Protein AF-A0A3Q1C3K4-F1 (afdb_monomer)

Secondary structure (DSSP, 8-state):
------HHHHHHHHHHHHHHHHHHHHHHHHH-HHHHHH---HHHHHHHHHHHHHHHHHHHHHHHHHHHHHHHHHHHHHHHHHHHHHHHHHHHHHHHHHHHHH--GGGSTTTTTT-TTHHHHS-HHHH----S--TT--TTHHHHHHHHHHHHHHHHHHHHHHHHHHHHHHHHHHHHHHHHTT----------------

Organism: Amphiprion ocellaris (NCBI:txid80972)

InterPro domains:
  IPR008805 RIB43A [PF05914] (9-175)
  IPR008805 RIB43A [PTHR14517] (1-173)

Radius of gyration: 80.73 Å; Cα contacts (8 Å, |Δi|>4): 17; chains: 1; bounding box: 144×32×245 Å

Sequence (198 aa):
MLNVELNSERLQRATLEKRRNNETERRERIFNDKLRTIGVDKEALDLQVTEKKKQEEAARREQNAYDAELLRNGKAANIRYKNQVKEKRALEKATVDFRLHNQQPWRQQEFDLNDPDLCRKTDPGDAQMILPGLVGEDLESQSRLQRQQEQLREWLIQQQAEQAARRREEKLEGKFCRLQYRTPSAQMNLTLSSPAGV

Solvent-accessible surface area (backbone atoms only — not comparable to full-atom values): 11898 Å² total; per-residue (Å²): 132,84,86,79,77,53,71,68,58,53,52,52,49,53,54,52,50,52,52,51,51,52,49,50,59,48,45,56,43,67,74,34,64,63,49,61,75,69,59,70,67,61,68,64,49,52,50,52,52,53,51,52,50,50,52,52,52,50,54,52,51,51,51,53,50,52,54,51,49,50,54,51,50,51,52,52,52,51,53,53,52,53,48,53,54,50,51,52,52,50,52,52,48,52,52,51,51,47,38,69,68,70,65,40,69,87,73,42,92,62,28,79,81,67,39,91,57,41,82,77,70,55,52,76,70,74,74,46,80,69,67,77,73,62,91,83,69,62,91,54,51,65,63,51,49,50,54,51,51,52,51,52,52,53,51,53,52,52,53,51,51,52,53,51,48,51,54,47,50,54,51,49,52,56,47,50,53,56,58,65,76,67,67,82,90,80,88,83,87,88,82,91,82,84,82,89,82,136

pLDDT: mean 84.15, std 17.28, range [37.75, 98.62]

Structure (mmCIF, N/CA/C/O backbone):
data_AF-A0A3Q1C3K4-F1
#
_entry.id   AF-A0A3Q1C3K4-F1
#
loop_
_atom_site.group_PDB
_atom_site.id
_atom_site.type_symbol
_atom_site.label_atom_id
_atom_site.label_alt_id
_atom_site.label_comp_id
_atom_site.label_asym_id
_atom_site.label_entity_id
_atom_site.label_seq_id
_atom_site.pdbx_PDB_ins_code
_atom_site.Cartn_x
_atom_site.Cartn_y
_atom_site.Cartn_z
_atom_site.occupancy
_atom_site.B_iso_or_equiv
_atom_site.auth_seq_id
_atom_site.auth_comp_id
_atom_site.auth_asym_id
_atom_site.auth_atom_id
_atom_site.pdbx_PDB_model_num
ATOM 1 N N . MET A 1 1 ? -24.827 -7.752 98.265 1.00 41.62 1 MET A N 1
ATOM 2 C CA . MET A 1 1 ? -24.076 -8.782 97.519 1.00 41.62 1 MET A CA 1
ATOM 3 C C . MET A 1 1 ? -24.047 -8.348 96.063 1.00 41.62 1 MET A C 1
ATOM 5 O O . MET A 1 1 ? -25.110 -8.076 95.523 1.00 41.62 1 MET A O 1
ATOM 9 N N . LEU A 1 2 ? -22.864 -8.154 95.474 1.00 49.84 2 LEU A N 1
ATOM 10 C CA . LEU A 1 2 ? -22.729 -7.791 94.059 1.00 49.84 2 LEU A CA 1
ATOM 11 C C . LEU A 1 2 ? -23.005 -9.039 93.212 1.00 49.84 2 LEU A C 1
ATOM 13 O O . LEU A 1 2 ? -22.254 -10.007 93.305 1.00 49.84 2 LEU A O 1
ATOM 17 N N . ASN A 1 3 ? -24.074 -9.022 92.413 1.00 59.25 3 ASN A N 1
ATOM 18 C CA . ASN A 1 3 ? -24.338 -10.058 91.414 1.00 59.25 3 ASN A CA 1
ATOM 19 C C . ASN A 1 3 ? -23.259 -9.975 90.323 1.00 59.25 3 ASN A C 1
ATOM 21 O O . ASN A 1 3 ? -23.368 -9.187 89.385 1.00 59.25 3 ASN A O 1
ATOM 25 N N . VAL A 1 4 ? -22.192 -10.760 90.474 1.00 64.75 4 VAL A N 1
ATOM 26 C CA . VAL A 1 4 ? -21.162 -10.935 89.448 1.00 64.75 4 VAL A CA 1
ATOM 27 C C . VAL A 1 4 ? -21.702 -11.930 88.431 1.00 64.75 4 VAL A C 1
ATOM 29 O O . VAL A 1 4 ? -21.706 -13.134 88.662 1.00 64.75 4 VAL A O 1
ATOM 32 N N . GLU A 1 5 ? -22.207 -11.416 87.318 1.00 64.06 5 GLU A N 1
ATOM 33 C CA . GLU A 1 5 ? -22.661 -12.249 86.207 1.00 64.06 5 GLU A CA 1
ATOM 34 C C . GLU A 1 5 ? -21.468 -12.928 85.532 1.00 64.06 5 GLU A C 1
ATOM 36 O O . GLU A 1 5 ? -20.511 -12.264 85.122 1.00 64.06 5 GLU A O 1
ATOM 41 N N . LEU A 1 6 ? -21.538 -14.248 85.371 1.00 76.12 6 LEU A N 1
ATOM 42 C CA . LEU A 1 6 ? -20.533 -15.009 84.635 1.00 76.12 6 LEU A CA 1
ATOM 43 C C . LEU A 1 6 ? -20.611 -14.668 83.135 1.00 76.12 6 LEU A C 1
ATOM 45 O O . LEU A 1 6 ? -21.692 -14.546 82.557 1.00 76.12 6 LEU A O 1
ATOM 49 N N . ASN A 1 7 ? -19.463 -14.556 82.458 1.00 77.12 7 ASN A N 1
ATOM 50 C CA . ASN A 1 7 ? -19.407 -14.264 81.014 1.00 77.12 7 ASN A CA 1
ATOM 51 C C . ASN A 1 7 ? -20.201 -15.277 80.163 1.00 77.12 7 ASN A C 1
ATOM 53 O O . ASN A 1 7 ? -20.762 -14.911 79.130 1.00 77.12 7 ASN A O 1
ATOM 57 N N . SER A 1 8 ? -20.290 -16.531 80.614 1.00 77.50 8 SER A N 1
ATOM 58 C CA . SER A 1 8 ? -21.122 -17.575 80.008 1.00 77.50 8 SER A CA 1
ATOM 59 C C . SER A 1 8 ? -22.616 -17.241 80.061 1.00 77.50 8 SER A C 1
ATOM 61 O O . SER A 1 8 ? -23.316 -17.426 79.069 1.00 77.50 8 SER A O 1
ATOM 63 N N . GLU A 1 9 ? -23.103 -16.686 81.170 1.00 81.12 9 GLU A N 1
ATOM 64 C CA . GLU A 1 9 ? -24.504 -16.284 81.344 1.00 81.12 9 GLU A CA 1
ATOM 65 C C . GLU A 1 9 ? -24.859 -15.069 80.484 1.00 81.12 9 GLU A C 1
ATOM 67 O O . GLU A 1 9 ? -25.965 -14.989 79.950 1.00 81.12 9 GLU A O 1
ATOM 72 N N . ARG A 1 10 ? -23.913 -14.139 80.296 1.00 82.69 10 ARG A N 1
ATOM 73 C CA . ARG A 1 10 ? -24.077 -12.993 79.386 1.00 82.69 10 ARG A CA 1
ATOM 74 C C . ARG A 1 10 ? -24.179 -13.431 77.929 1.00 82.69 10 ARG A C 1
ATOM 76 O O . ARG A 1 10 ? -25.063 -12.968 77.213 1.00 82.69 10 ARG A O 1
ATOM 83 N N . LEU A 1 11 ? -23.317 -14.354 77.501 1.00 86.06 11 LEU A N 1
ATOM 84 C CA . LEU A 1 11 ? -23.376 -14.951 76.163 1.00 86.06 11 LEU A CA 1
ATOM 85 C C . LEU A 1 11 ? -24.698 -15.690 75.935 1.00 86.06 11 LEU A C 1
ATOM 87 O O . LEU A 1 11 ? -25.345 -15.474 74.912 1.00 86.06 11 LEU A O 1
ATOM 91 N N . GLN A 1 12 ? -25.127 -16.501 76.907 1.00 85.56 12 GLN A N 1
ATOM 92 C CA . GLN A 1 12 ? -26.398 -17.226 76.852 1.00 85.56 12 GLN A CA 1
ATOM 93 C C . GLN A 1 12 ? -27.595 -16.276 76.747 1.00 85.56 12 GLN A C 1
ATOM 95 O O . GLN A 1 12 ? -28.477 -16.482 75.906 1.00 85.56 12 GLN A O 1
ATOM 100 N N . ARG A 1 13 ? -27.604 -15.195 77.535 1.00 86.62 13 ARG A N 1
ATOM 101 C CA . ARG A 1 13 ? -28.629 -14.148 77.450 1.00 86.62 13 ARG A CA 1
ATOM 102 C C . ARG A 1 13 ? -28.635 -13.451 76.093 1.00 86.62 13 ARG A C 1
ATOM 104 O O . ARG A 1 13 ? -29.693 -13.387 75.477 1.00 86.62 13 ARG A O 1
ATOM 111 N N . ALA A 1 14 ? -27.477 -13.060 75.564 1.00 89.38 14 ALA A N 1
ATOM 112 C CA . ALA A 1 14 ? -27.379 -12.441 74.241 1.00 89.38 14 ALA A CA 1
ATOM 113 C C . ALA A 1 14 ? -27.860 -13.37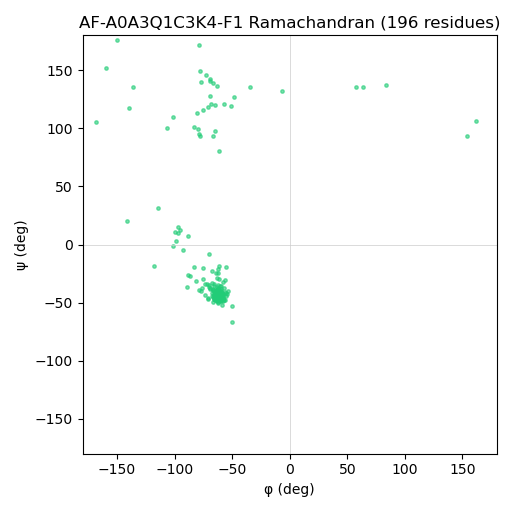3 73.111 1.00 89.38 14 ALA A C 1
ATOM 115 O O . ALA A 1 14 ? -28.532 -12.934 72.177 1.00 89.38 14 ALA A O 1
ATOM 116 N N . THR A 1 15 ? -27.560 -14.675 73.179 1.00 92.62 15 THR A N 1
ATOM 117 C CA . THR A 1 15 ? -28.091 -15.652 72.211 1.00 92.62 15 THR A CA 1
ATOM 118 C C . THR A 1 15 ? -29.603 -15.835 72.322 1.00 92.62 15 THR A C 1
ATOM 120 O O . THR A 1 15 ? -30.282 -15.940 71.298 1.00 92.62 15 THR A O 1
ATOM 123 N N . LEU A 1 16 ? -30.148 -15.839 73.543 1.00 91.44 16 LEU A N 1
ATOM 124 C CA . LEU A 1 16 ? -31.592 -15.896 73.780 1.00 91.44 16 LEU A CA 1
ATOM 125 C C . LEU A 1 16 ? -32.299 -14.640 73.262 1.00 91.44 16 LEU A C 1
ATOM 127 O O . LEU A 1 16 ? -33.344 -14.758 72.627 1.00 91.44 16 LEU A O 1
ATOM 131 N N . GLU A 1 17 ? -31.723 -13.460 73.483 1.00 92.31 17 GLU A N 1
ATOM 132 C CA . GLU A 1 17 ? -32.239 -12.184 72.979 1.00 92.31 17 GLU A CA 1
ATOM 133 C C . GLU A 1 17 ? -32.228 -12.131 71.451 1.00 92.31 17 GLU A C 1
ATOM 135 O O . GLU A 1 17 ? -33.261 -11.845 70.855 1.00 92.31 17 GLU A O 1
ATOM 140 N N . LYS A 1 18 ? -31.128 -12.526 70.796 1.00 94.25 18 LYS A N 1
ATOM 141 C CA . LYS A 1 18 ? -31.082 -12.649 69.327 1.00 94.25 18 LYS A CA 1
ATOM 142 C C . LYS A 1 18 ? -32.176 -13.569 68.794 1.00 94.25 18 LYS A C 1
ATOM 144 O O . LYS A 1 18 ? -32.845 -13.242 67.821 1.00 94.25 18 LYS A O 1
ATOM 149 N N . ARG A 1 19 ? -32.389 -14.719 69.441 1.00 94.00 19 ARG A N 1
ATOM 150 C CA . ARG A 1 19 ? -33.437 -15.663 69.036 1.00 94.00 19 ARG A CA 1
ATOM 151 C C . ARG A 1 19 ? -34.835 -15.066 69.203 1.00 94.00 19 ARG A C 1
ATOM 153 O O . ARG A 1 19 ? -35.671 -15.259 68.326 1.00 94.00 19 ARG A O 1
ATOM 160 N N . ARG A 1 20 ? -35.082 -14.347 70.304 1.00 94.00 20 ARG A N 1
ATOM 161 C CA . ARG A 1 20 ? -36.349 -13.639 70.537 1.00 94.00 20 ARG A CA 1
ATOM 162 C C . ARG A 1 20 ? -36.584 -12.566 69.474 1.00 94.00 20 ARG A C 1
ATOM 164 O O . ARG A 1 20 ? -37.657 -12.571 68.885 1.00 94.00 20 ARG A O 1
ATOM 171 N N . ASN A 1 21 ? -35.578 -11.747 69.175 1.00 94.19 21 ASN A N 1
ATOM 172 C CA . ASN A 1 21 ? -35.666 -10.676 68.178 1.00 94.19 21 ASN A CA 1
ATOM 173 C C . ASN A 1 21 ? -35.899 -11.226 66.759 1.00 94.19 21 ASN A C 1
ATOM 175 O O . ASN A 1 21 ? -36.774 -10.759 66.035 1.00 94.19 21 ASN A O 1
ATOM 179 N N . ASN A 1 22 ? -35.201 -12.299 66.381 1.00 94.62 22 ASN A N 1
ATOM 180 C CA . ASN A 1 22 ? -35.421 -12.952 65.090 1.00 94.62 22 ASN A CA 1
ATOM 181 C C . ASN A 1 22 ? -36.842 -13.533 64.975 1.00 94.62 22 ASN A C 1
ATOM 183 O O . ASN A 1 22 ? -37.447 -13.485 63.903 1.00 94.62 22 ASN A O 1
ATOM 187 N N . GLU A 1 23 ? -37.385 -14.095 66.063 1.00 94.44 23 GLU A N 1
ATOM 188 C CA . GLU A 1 23 ? -38.750 -14.631 66.077 1.00 94.44 23 GLU A CA 1
ATOM 189 C C . GLU A 1 23 ? -39.802 -13.514 66.039 1.00 94.44 23 GLU A C 1
ATOM 191 O O . GLU A 1 23 ? -40.837 -13.690 65.396 1.00 94.44 23 GLU A O 1
ATOM 196 N N . THR A 1 24 ? -39.550 -12.355 66.662 1.00 93.25 24 THR A N 1
ATOM 197 C CA . THR A 1 24 ? -40.441 -11.188 66.550 1.00 93.25 24 THR A CA 1
ATOM 198 C C . THR A 1 24 ? -40.453 -10.637 65.127 1.00 93.25 24 THR A C 1
ATOM 200 O O . THR A 1 24 ? -41.528 -10.544 64.540 1.00 93.25 24 THR A O 1
ATOM 203 N N . GLU A 1 25 ? -39.287 -10.413 64.514 1.00 91.38 25 GLU A N 1
ATOM 204 C CA . GLU A 1 25 ? -39.183 -9.963 63.115 1.00 91.38 25 GLU A CA 1
ATOM 205 C C . GLU A 1 25 ? -39.823 -10.963 62.137 1.00 91.38 25 GLU A C 1
ATOM 207 O O . GLU A 1 25 ? -40.474 -10.599 61.155 1.00 91.38 25 GLU A O 1
ATOM 212 N N . ARG A 1 26 ? -39.658 -12.267 62.395 1.00 91.69 26 ARG A N 1
ATOM 213 C CA . ARG A 1 26 ? -40.282 -13.321 61.590 1.00 91.69 26 ARG A CA 1
ATOM 214 C C . ARG A 1 26 ? -41.802 -13.311 61.732 1.00 91.69 26 ARG A C 1
ATOM 216 O O . ARG A 1 26 ? -42.497 -13.420 60.722 1.00 91.69 26 ARG A O 1
ATOM 223 N N . ARG A 1 27 ? -42.323 -13.197 62.957 1.00 93.00 27 ARG A N 1
ATOM 224 C CA . ARG A 1 27 ? -43.768 -13.106 63.213 1.00 93.00 27 ARG A CA 1
ATOM 225 C C . ARG A 1 27 ? -44.373 -11.895 62.512 1.00 93.00 27 ARG A C 1
ATOM 227 O O . ARG A 1 27 ? -45.386 -12.055 61.841 1.00 93.00 27 ARG A O 1
ATOM 234 N N . GLU A 1 28 ? -43.730 -10.735 62.581 1.00 90.81 28 GLU A N 1
ATOM 235 C CA . GLU A 1 28 ? -44.176 -9.523 61.880 1.00 90.81 28 GLU A 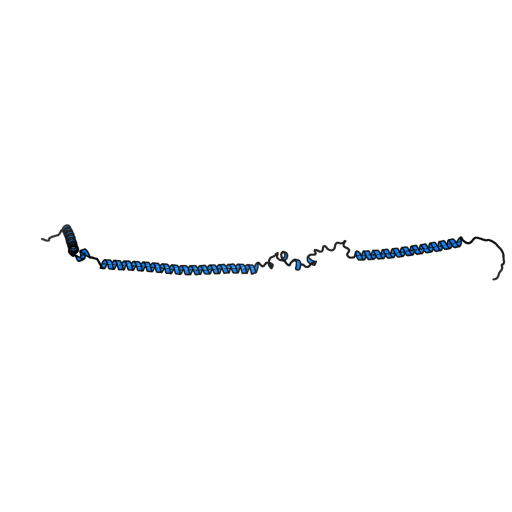CA 1
ATOM 236 C C . GLU A 1 28 ? -44.329 -9.745 60.368 1.00 90.81 28 GLU A C 1
ATOM 238 O O . GLU A 1 28 ? -45.338 -9.343 59.785 1.00 90.81 28 GLU A O 1
ATOM 243 N N . ARG A 1 29 ? -43.392 -10.467 59.737 1.00 89.75 29 ARG A N 1
ATOM 244 C CA . ARG A 1 29 ? -43.481 -10.821 58.308 1.00 89.75 29 ARG A CA 1
ATOM 245 C C . ARG A 1 29 ? -44.594 -11.826 57.994 1.00 89.75 29 ARG A C 1
ATOM 247 O O . ARG A 1 29 ? -45.223 -11.722 56.948 1.00 89.75 29 ARG A O 1
ATOM 254 N N . ILE A 1 30 ? -44.837 -12.804 58.869 1.00 90.81 30 ILE A N 1
ATOM 255 C CA . ILE A 1 30 ? -45.820 -13.880 58.638 1.00 90.81 30 ILE A CA 1
ATOM 256 C C . ILE A 1 30 ? -47.259 -13.405 58.863 1.00 90.81 30 ILE A C 1
ATOM 258 O O . ILE A 1 30 ? -48.158 -13.801 58.118 1.00 90.81 30 ILE A O 1
ATOM 262 N N . PHE A 1 31 ? -47.479 -12.585 59.894 1.00 92.88 31 PHE A N 1
ATOM 263 C CA . PHE A 1 31 ? -48.810 -12.107 60.271 1.00 92.88 31 PHE A CA 1
ATOM 264 C C . PHE A 1 31 ? -49.264 -10.887 59.457 1.00 92.88 31 PHE A C 1
ATOM 266 O O . PHE A 1 31 ? -50.464 -10.631 59.371 1.00 92.88 31 PHE A O 1
ATOM 273 N N . ASN A 1 32 ? -48.346 -10.159 58.813 1.00 91.75 32 ASN A N 1
ATOM 274 C CA . ASN A 1 32 ? -48.695 -9.091 57.881 1.00 91.75 32 ASN A CA 1
ATOM 275 C C . ASN A 1 32 ? -48.994 -9.657 56.479 1.00 91.75 32 ASN A C 1
ATOM 277 O O . ASN A 1 32 ? -48.084 -9.942 55.699 1.00 91.75 32 ASN A O 1
ATOM 281 N N . ASP A 1 33 ? -50.280 -9.782 56.141 1.00 92.69 33 ASP A N 1
ATOM 282 C CA . ASP A 1 33 ? -50.748 -10.385 54.882 1.00 92.69 33 ASP A CA 1
ATOM 283 C C . ASP A 1 33 ? -50.205 -9.685 53.618 1.00 92.69 33 ASP A C 1
ATOM 285 O O . ASP A 1 33 ? -49.906 -10.336 52.615 1.00 92.69 33 ASP A O 1
ATOM 289 N N . LYS A 1 34 ? -49.974 -8.363 53.674 1.00 90.69 34 LYS A N 1
ATOM 290 C CA . LYS A 1 34 ? -49.402 -7.599 52.550 1.00 90.69 34 LYS A CA 1
ATOM 291 C C . LYS A 1 34 ? -47.926 -7.920 52.327 1.00 90.69 34 LYS A C 1
ATOM 293 O O . LYS A 1 34 ? -47.527 -8.152 51.191 1.00 90.69 34 LYS A O 1
ATOM 298 N N . LEU A 1 35 ? -47.120 -7.966 53.391 1.00 90.00 35 LEU A N 1
ATOM 299 C CA . LEU A 1 35 ? -45.706 -8.347 53.280 1.00 90.00 35 LEU A CA 1
ATOM 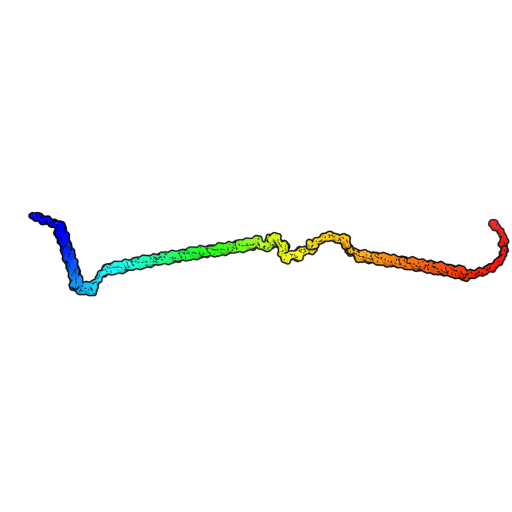300 C C . LEU A 1 35 ? -45.556 -9.809 52.847 1.00 90.00 35 LEU A C 1
ATOM 302 O O . LEU A 1 35 ? -44.671 -10.120 52.056 1.00 90.00 35 LEU A O 1
ATOM 306 N N . ARG A 1 36 ? -46.447 -10.695 53.308 1.00 87.56 36 ARG A N 1
ATOM 307 C CA . ARG A 1 36 ? -46.451 -12.109 52.914 1.00 87.56 36 ARG A CA 1
ATOM 308 C C . ARG A 1 36 ? -46.794 -12.315 51.438 1.00 87.56 36 ARG A C 1
ATOM 310 O O . ARG A 1 36 ? -46.227 -13.199 50.807 1.00 87.56 36 ARG A O 1
ATOM 317 N N . THR A 1 37 ? -47.726 -11.526 50.906 1.00 90.75 37 THR A N 1
ATOM 318 C CA . THR A 1 37 ? -48.245 -11.710 49.542 1.00 90.75 37 THR A CA 1
ATOM 319 C C . THR A 1 37 ? -47.436 -10.940 48.490 1.00 90.75 37 THR A C 1
ATOM 321 O O . THR A 1 37 ? -47.246 -11.447 47.390 1.00 90.75 37 THR A O 1
ATOM 324 N N . ILE A 1 38 ? -46.948 -9.732 48.806 1.00 90.38 38 ILE A N 1
ATOM 325 C CA . ILE A 1 38 ? -46.287 -8.814 47.850 1.00 90.38 38 ILE A CA 1
ATOM 326 C C . ILE A 1 38 ? -45.079 -8.063 48.444 1.00 90.38 38 ILE A C 1
ATOM 328 O O . ILE A 1 38 ? -44.699 -7.002 47.949 1.00 90.38 38 ILE A O 1
ATOM 332 N N . GLY A 1 39 ? -44.489 -8.554 49.535 1.00 88.44 39 GLY A N 1
ATOM 333 C CA . GLY A 1 39 ? -43.326 -7.918 50.155 1.00 88.44 39 GLY A CA 1
ATOM 334 C C . GLY A 1 39 ? -42.107 -7.939 49.233 1.00 88.44 39 GLY A C 1
ATOM 335 O O . GLY A 1 39 ? -41.635 -9.005 48.849 1.00 88.44 39 GLY A O 1
ATOM 336 N N . VAL A 1 40 ? -41.591 -6.756 48.897 1.00 92.12 40 VAL A N 1
ATOM 337 C CA . VAL A 1 40 ? -40.400 -6.575 48.060 1.00 92.12 40 VAL A CA 1
ATOM 338 C C . VAL A 1 40 ? -39.515 -5.502 48.680 1.00 92.12 40 VAL A C 1
ATOM 340 O O . VAL A 1 40 ? -40.006 -4.445 49.081 1.00 92.12 40 VAL A O 1
ATOM 343 N N . ASP A 1 41 ? -38.213 -5.766 48.726 1.00 93.44 41 ASP A N 1
ATOM 344 C CA . ASP A 1 41 ? -37.207 -4.786 49.123 1.00 93.44 41 ASP A CA 1
ATOM 345 C C . ASP A 1 41 ? -36.911 -3.840 47.951 1.00 93.44 41 ASP A C 1
ATOM 347 O O . ASP A 1 41 ? -36.151 -4.157 47.033 1.00 93.44 41 ASP A O 1
ATOM 351 N N . LYS A 1 42 ? -37.587 -2.689 47.946 1.00 93.62 42 LYS A N 1
ATOM 352 C CA . LYS A 1 42 ? -37.474 -1.704 46.864 1.00 93.62 42 LYS A CA 1
ATOM 353 C C . LYS A 1 42 ? -36.088 -1.076 46.811 1.00 93.62 42 LYS A C 1
ATOM 355 O O . LYS A 1 42 ? -35.559 -0.900 45.722 1.00 93.62 42 LYS A O 1
ATOM 360 N N . GLU A 1 43 ? -35.497 -0.792 47.967 1.00 95.06 43 GLU A N 1
ATOM 361 C CA . GLU A 1 43 ? -34.188 -0.146 48.048 1.00 95.06 43 GLU A CA 1
ATOM 362 C C . GLU A 1 43 ? -33.102 -1.066 47.482 1.00 95.06 43 GLU A C 1
ATOM 364 O O . GLU A 1 43 ? -32.286 -0.634 46.667 1.00 95.06 43 GLU A O 1
ATOM 369 N N . ALA A 1 44 ? -33.142 -2.360 47.822 1.00 96.31 44 ALA A N 1
ATOM 370 C CA . ALA A 1 44 ? -32.223 -3.341 47.251 1.00 96.31 44 ALA A CA 1
ATOM 371 C C . ALA A 1 44 ? -32.390 -3.491 45.729 1.00 96.31 44 ALA A C 1
ATOM 373 O O . ALA A 1 44 ? -31.393 -3.583 45.007 1.00 96.31 44 ALA A O 1
ATOM 374 N N . LEU A 1 45 ? -33.627 -3.492 45.220 1.00 96.69 45 LEU A N 1
ATOM 375 C CA . LEU A 1 45 ? -33.879 -3.557 43.776 1.00 96.69 45 LEU A CA 1
ATOM 376 C C . LEU A 1 45 ? -33.416 -2.295 43.046 1.00 96.69 45 LEU A C 1
ATOM 378 O O . LEU A 1 45 ? -32.804 -2.399 41.982 1.00 96.69 45 LEU A O 1
ATOM 382 N N . ASP A 1 46 ? -33.658 -1.116 43.612 1.00 97.50 46 ASP A N 1
ATOM 383 C CA . ASP A 1 46 ? -33.198 0.145 43.037 1.00 97.50 46 ASP A CA 1
ATOM 384 C C . ASP A 1 46 ? -31.665 0.166 42.956 1.00 97.50 46 ASP A C 1
ATOM 386 O O . ASP A 1 46 ? -31.108 0.494 41.904 1.00 97.50 46 ASP A O 1
ATOM 390 N N . LEU A 1 47 ? -30.971 -0.291 44.008 1.00 97.12 47 LEU A N 1
ATOM 391 C CA . LEU A 1 47 ? -29.515 -0.453 44.000 1.00 97.12 47 LEU A CA 1
ATOM 392 C C . LEU A 1 47 ? -29.050 -1.393 42.878 1.00 97.12 47 LEU A C 1
ATOM 394 O O . LEU A 1 47 ? -28.186 -0.994 42.093 1.00 97.12 47 LEU A O 1
ATOM 398 N N . GLN A 1 48 ? -29.660 -2.574 42.731 1.00 97.56 48 GLN A N 1
ATOM 399 C CA . GLN A 1 48 ? -29.341 -3.518 41.648 1.00 97.56 48 GLN A CA 1
ATOM 400 C C . GLN A 1 48 ? -29.541 -2.902 40.257 1.00 97.56 48 GLN A C 1
ATOM 402 O O . GLN A 1 48 ? -28.711 -3.078 39.363 1.00 97.56 48 GLN A O 1
ATOM 407 N N . VAL A 1 49 ? -30.623 -2.144 40.059 1.00 98.19 49 VAL A N 1
ATOM 408 C CA . VAL A 1 49 ? -30.885 -1.450 38.793 1.00 98.19 49 VAL A CA 1
ATOM 409 C C . VAL A 1 49 ? -29.814 -0.394 38.526 1.00 98.19 49 VAL A C 1
ATOM 411 O O . VAL A 1 49 ? -29.327 -0.295 37.396 1.00 98.19 49 VAL A O 1
ATOM 414 N N . THR A 1 50 ? -29.412 0.384 39.537 1.00 97.75 50 THR A N 1
ATOM 415 C CA . THR A 1 50 ? -28.335 1.370 39.363 1.00 97.75 50 THR A CA 1
ATOM 416 C C . THR A 1 50 ? -26.994 0.717 39.046 1.00 97.75 50 THR A C 1
ATOM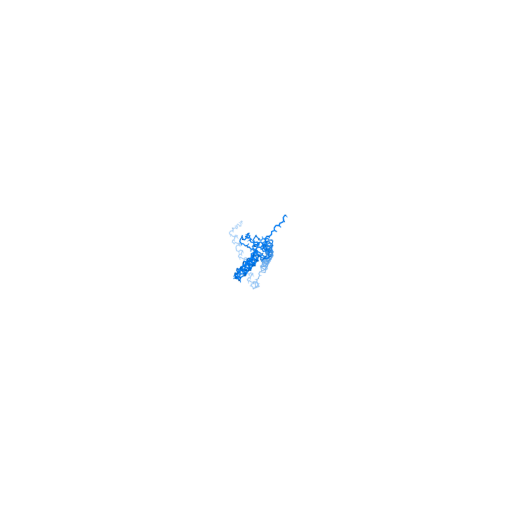 418 O O . THR A 1 50 ? -26.269 1.217 38.187 1.00 97.75 50 THR A O 1
ATOM 421 N N . GLU A 1 51 ? -26.671 -0.405 39.687 1.00 98.00 51 GLU A N 1
ATOM 422 C CA . GLU A 1 51 ? -25.445 -1.154 39.428 1.00 98.00 51 GLU A CA 1
ATOM 423 C C . GLU A 1 51 ? -25.426 -1.695 37.998 1.00 98.00 51 GLU A C 1
ATOM 425 O O . GLU A 1 51 ? -24.469 -1.454 37.261 1.00 98.00 51 GLU A O 1
ATOM 430 N N . LYS A 1 52 ? -26.521 -2.325 37.558 1.00 98.25 52 LYS A N 1
ATOM 431 C CA . LYS A 1 52 ? -26.646 -2.845 36.193 1.00 98.25 52 LYS A CA 1
ATOM 432 C C . LYS A 1 52 ? -26.497 -1.742 35.143 1.00 98.25 52 LYS A C 1
ATOM 434 O O . LYS A 1 52 ? -25.780 -1.925 34.164 1.00 98.25 52 LYS A O 1
ATOM 439 N N . LYS A 1 53 ? -27.110 -0.573 35.364 1.00 98.31 53 LYS A N 1
ATOM 440 C CA . LYS A 1 53 ? -26.952 0.589 34.472 1.00 98.31 53 LYS A CA 1
ATOM 441 C C . LYS A 1 53 ? -25.506 1.081 34.420 1.00 98.31 53 LYS A C 1
ATOM 443 O O . LYS A 1 53 ? -25.005 1.375 33.340 1.00 98.31 53 LYS A O 1
ATOM 448 N N . LYS A 1 54 ? -24.814 1.143 35.562 1.00 98.00 54 LYS A N 1
ATOM 449 C CA . LYS A 1 54 ? -23.392 1.525 35.608 1.00 98.00 54 LYS A CA 1
ATOM 450 C C . LYS A 1 54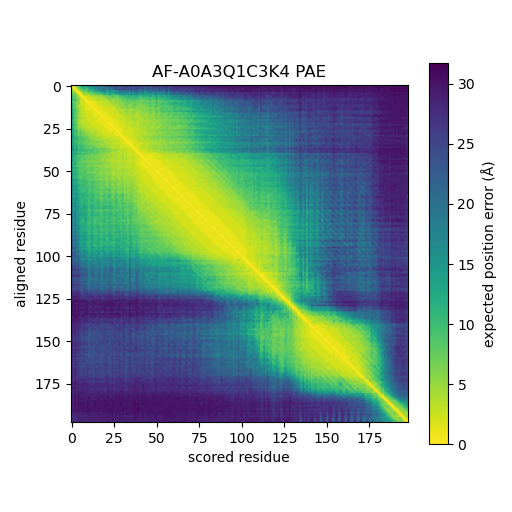 ? -22.517 0.538 34.836 1.00 98.00 54 LYS A C 1
ATOM 452 O O . LYS A 1 54 ? -21.627 0.974 34.110 1.00 98.00 54 LYS A O 1
ATOM 457 N N . GLN A 1 55 ? -22.779 -0.762 34.970 1.00 97.88 55 GLN A N 1
ATOM 458 C CA . GLN A 1 55 ? -22.069 -1.804 34.226 1.00 97.88 55 GLN A CA 1
ATOM 459 C C . GLN A 1 55 ? -22.310 -1.679 32.716 1.00 97.88 55 GLN A C 1
ATOM 461 O O . GLN A 1 55 ? -21.359 -1.711 31.940 1.00 97.88 55 GLN A O 1
ATOM 466 N N . GLU A 1 56 ? -23.558 -1.466 32.296 1.00 98.19 56 GLU A N 1
ATOM 467 C CA . GLU A 1 56 ? -23.906 -1.262 30.886 1.00 98.19 56 GLU A CA 1
ATOM 468 C C . GLU A 1 56 ? -23.243 -0.003 30.307 1.00 98.19 56 GLU A C 1
ATOM 470 O O . GLU A 1 56 ? -22.670 -0.037 29.218 1.00 98.19 56 GLU A O 1
ATOM 475 N N . GLU A 1 57 ? -23.247 1.108 31.048 1.00 98.06 57 GLU A N 1
ATOM 476 C CA . GLU A 1 57 ? -22.546 2.324 30.637 1.00 98.06 57 GLU A CA 1
ATOM 477 C C . GLU A 1 57 ? -21.033 2.125 30.529 1.00 98.06 57 GLU A C 1
ATOM 479 O O . GLU A 1 57 ? -20.423 2.658 29.601 1.00 98.06 57 GLU A O 1
ATOM 484 N N . ALA A 1 58 ? -20.423 1.388 31.460 1.00 97.94 58 ALA A N 1
ATOM 485 C CA . ALA A 1 58 ? -19.000 1.068 31.416 1.00 97.94 58 ALA A CA 1
ATOM 486 C C . ALA A 1 58 ? -18.668 0.222 30.179 1.00 97.94 58 ALA A C 1
ATOM 488 O O . ALA A 1 58 ? -17.803 0.614 29.400 1.00 97.94 58 ALA A O 1
ATOM 489 N N . ALA A 1 59 ? -19.432 -0.845 29.927 1.00 98.00 59 ALA A N 1
ATOM 490 C CA . ALA A 1 59 ? -19.270 -1.683 28.741 1.00 98.00 59 ALA A CA 1
ATOM 491 C C . ALA A 1 59 ? -19.444 -0.878 27.442 1.00 98.00 59 ALA A C 1
ATOM 493 O O . ALA A 1 59 ? -18.652 -1.009 26.510 1.00 98.00 59 ALA A O 1
ATOM 494 N N . ARG A 1 60 ? -20.432 0.026 27.390 1.00 98.25 60 ARG A N 1
ATOM 495 C CA . ARG A 1 60 ? -20.629 0.916 26.238 1.00 98.25 60 ARG A CA 1
ATOM 496 C C . ARG A 1 60 ? -19.450 1.872 26.045 1.00 98.25 60 ARG A C 1
ATOM 498 O O . ARG A 1 60 ? -19.053 2.132 24.914 1.00 98.25 60 ARG A O 1
ATOM 505 N N . ARG A 1 61 ? -18.886 2.422 27.128 1.00 98.19 61 ARG A N 1
ATOM 506 C CA . ARG A 1 61 ? -17.691 3.285 27.056 1.00 98.19 61 ARG A CA 1
ATOM 507 C C . ARG A 1 61 ? -16.484 2.516 26.525 1.00 98.19 61 ARG A C 1
ATOM 509 O O . ARG A 1 61 ? -15.767 3.059 25.690 1.00 98.19 61 ARG A O 1
ATOM 516 N N . GLU A 1 62 ? -16.289 1.277 26.966 1.00 97.75 62 GLU A N 1
ATOM 517 C CA . GLU A 1 62 ? -15.221 0.406 26.467 1.00 97.75 62 GLU A CA 1
ATOM 518 C C . GLU A 1 62 ? -15.390 0.104 24.976 1.00 97.75 62 GLU A C 1
ATOM 520 O O . GLU A 1 62 ? -14.460 0.325 24.206 1.00 97.75 62 GLU A O 1
ATOM 525 N N . GLN A 1 63 ? -16.586 -0.309 24.543 1.00 98.00 63 GLN A N 1
ATOM 526 C CA . GLN A 1 63 ? -16.886 -0.550 23.125 1.00 98.00 63 GLN A CA 1
ATOM 527 C C . GLN A 1 63 ? -16.610 0.689 22.268 1.00 98.00 63 GLN A C 1
ATOM 529 O O . GLN A 1 63 ? -15.881 0.609 21.284 1.00 98.00 63 GLN A O 1
ATOM 534 N N . ASN A 1 64 ? -17.091 1.858 22.698 1.00 98.19 64 ASN A N 1
ATOM 535 C CA . ASN A 1 64 ? -16.836 3.113 21.993 1.00 98.19 64 ASN A CA 1
ATOM 536 C C . ASN A 1 64 ? -15.334 3.441 21.900 1.00 98.19 64 ASN A C 1
ATOM 538 O O . ASN A 1 64 ? -14.887 4.003 20.898 1.00 98.19 64 ASN A O 1
ATOM 542 N N . ALA A 1 65 ? -14.549 3.120 22.934 1.00 98.31 65 ALA A N 1
ATOM 543 C CA . ALA A 1 65 ? -13.102 3.313 22.920 1.00 98.31 65 ALA A CA 1
ATOM 544 C C . ALA A 1 65 ? -12.415 2.370 21.920 1.00 98.31 65 ALA A C 1
ATOM 546 O O . ALA A 1 65 ? -11.581 2.828 21.135 1.00 98.31 65 ALA A O 1
ATOM 547 N N . TYR A 1 66 ? -12.810 1.093 21.889 1.00 98.25 66 TYR A N 1
ATOM 548 C CA . TYR A 1 66 ? -12.315 0.124 20.908 1.00 98.25 66 TYR A CA 1
ATOM 549 C C . TYR A 1 66 ? -12.669 0.524 19.473 1.00 98.25 66 TYR A C 1
ATOM 551 O O . TYR A 1 66 ? -11.802 0.495 18.598 1.00 98.25 66 TYR A O 1
ATOM 559 N N . ASP A 1 67 ? -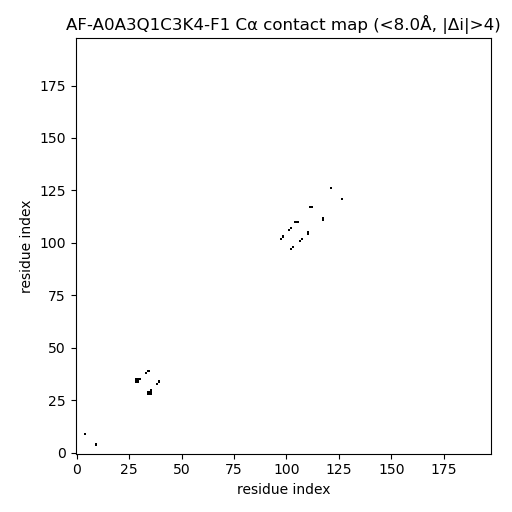13.901 0.968 19.226 1.00 98.31 67 ASP A N 1
ATOM 560 C CA . ASP A 1 67 ? -14.333 1.432 17.905 1.00 98.31 67 ASP A CA 1
ATOM 561 C C . ASP A 1 67 ? -13.527 2.656 17.450 1.00 98.31 67 ASP A C 1
ATOM 563 O O . ASP A 1 67 ? -13.074 2.737 16.302 1.00 98.31 67 ASP A O 1
ATOM 567 N N . ALA A 1 68 ? -13.280 3.605 18.358 1.00 98.25 68 ALA A N 1
ATOM 568 C CA . ALA A 1 68 ? -12.447 4.768 18.074 1.00 98.25 68 ALA A CA 1
ATOM 569 C C . ALA A 1 68 ? -10.996 4.373 17.747 1.00 98.25 68 ALA A C 1
ATOM 571 O O . ALA A 1 68 ? -10.393 4.924 16.815 1.00 98.25 68 ALA A O 1
ATOM 572 N N . GLU A 1 69 ? -10.435 3.406 18.475 1.00 98.25 69 GLU A N 1
ATOM 573 C CA . GLU A 1 69 ? -9.099 2.876 18.212 1.00 98.25 69 GLU A CA 1
ATOM 574 C C . GLU A 1 69 ? -9.030 2.157 16.859 1.00 98.25 69 GLU A C 1
ATOM 576 O O . GLU A 1 69 ? -8.112 2.407 16.072 1.00 98.25 69 GLU A O 1
ATOM 581 N N . LEU A 1 70 ? -10.033 1.340 16.532 1.00 98.25 70 LEU A N 1
ATOM 582 C CA . LEU A 1 70 ? -10.138 0.656 15.248 1.00 98.25 70 LEU A CA 1
ATOM 583 C C . LEU A 1 70 ? -10.152 1.657 14.086 1.00 98.25 70 LEU A C 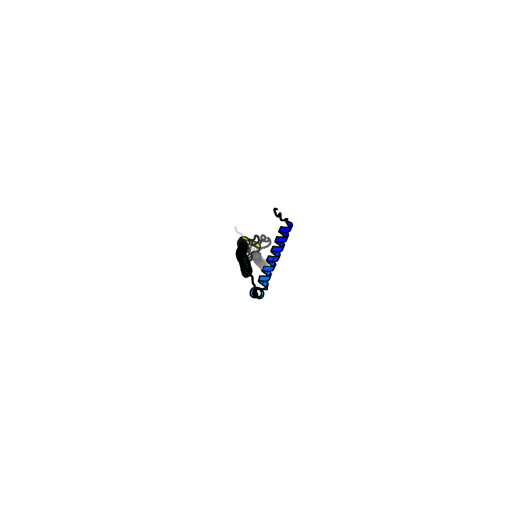1
ATOM 585 O O . LEU A 1 70 ? -9.399 1.501 13.120 1.00 98.25 70 LEU A O 1
ATOM 589 N N . LEU A 1 71 ? -10.939 2.731 14.198 1.00 98.31 71 LEU A N 1
ATOM 590 C CA . LEU A 1 71 ? -10.977 3.799 13.196 1.00 98.31 71 LEU A CA 1
ATOM 591 C C . LEU A 1 71 ? -9.627 4.513 13.062 1.00 98.31 71 LEU A C 1
ATOM 593 O O . LEU A 1 71 ? -9.191 4.815 11.946 1.00 98.31 71 LEU A O 1
ATOM 597 N N . ARG A 1 72 ? -8.941 4.786 14.178 1.00 98.19 72 ARG A N 1
ATOM 598 C CA . ARG A 1 72 ? -7.604 5.399 14.172 1.00 98.19 72 ARG A CA 1
ATOM 599 C C . ARG A 1 72 ? -6.590 4.494 13.472 1.00 98.19 72 ARG A C 1
ATOM 601 O O . ARG A 1 72 ? -5.855 4.963 12.598 1.00 98.19 72 ARG A O 1
ATOM 608 N N . ASN A 1 73 ? -6.581 3.212 13.815 1.00 98.38 73 ASN A N 1
ATOM 609 C CA . ASN A 1 73 ? -5.676 2.223 13.241 1.00 98.38 73 ASN A CA 1
ATOM 610 C C . ASN A 1 73 ? -5.956 2.014 11.747 1.00 98.38 73 ASN A C 1
ATOM 612 O O . ASN A 1 73 ? -5.021 2.021 10.945 1.00 98.38 73 ASN A O 1
ATOM 616 N N . GLY A 1 74 ? -7.229 1.953 11.345 1.00 98.62 74 GLY A N 1
ATOM 617 C CA . GLY A 1 74 ? -7.632 1.884 9.939 1.00 98.62 74 GLY A CA 1
ATOM 618 C C . GLY A 1 74 ? -7.145 3.086 9.122 1.00 98.62 74 GLY A C 1
ATOM 619 O O . GLY A 1 74 ? -6.584 2.917 8.035 1.00 98.62 74 GLY A O 1
ATOM 620 N N . LYS A 1 75 ? -7.263 4.307 9.663 1.00 98.44 75 LYS A N 1
ATOM 621 C CA . LYS A 1 75 ? -6.721 5.522 9.027 1.00 98.44 75 LYS A CA 1
ATOM 622 C C . LYS A 1 75 ? -5.198 5.458 8.886 1.00 98.44 75 LYS A C 1
ATOM 624 O O . LYS A 1 75 ? -4.675 5.737 7.807 1.00 98.44 75 LYS A O 1
ATOM 629 N N . ALA A 1 76 ? -4.487 5.061 9.942 1.00 98.31 76 ALA A N 1
ATOM 630 C CA . ALA A 1 76 ? -3.031 4.940 9.920 1.00 98.31 76 ALA A CA 1
ATOM 631 C C . ALA A 1 76 ? -2.552 3.893 8.896 1.00 98.31 76 ALA A C 1
ATOM 633 O O . ALA A 1 76 ? -1.630 4.162 8.124 1.00 98.31 76 ALA A O 1
ATOM 634 N N . ALA A 1 77 ? -3.212 2.734 8.835 1.00 98.50 77 ALA A N 1
ATOM 635 C CA . ALA A 1 77 ? -2.927 1.689 7.856 1.00 98.50 77 ALA A CA 1
ATOM 636 C C . ALA A 1 77 ? -3.151 2.180 6.417 1.00 98.50 77 ALA A C 1
ATOM 638 O O . ALA A 1 77 ? -2.301 1.967 5.553 1.00 98.50 77 ALA A O 1
ATOM 639 N N . ASN A 1 78 ? -4.243 2.912 6.162 1.00 98.56 78 ASN A N 1
ATOM 640 C CA . ASN A 1 78 ? -4.527 3.471 4.840 1.00 98.56 78 ASN A CA 1
ATOM 641 C C . ASN A 1 78 ? -3.451 4.466 4.375 1.00 98.56 78 ASN A C 1
ATOM 643 O O . ASN A 1 78 ? -3.035 4.425 3.217 1.00 98.56 78 ASN A O 1
ATOM 647 N N . ILE A 1 79 ? -2.985 5.341 5.272 1.00 98.44 79 ILE A N 1
ATOM 648 C CA . ILE A 1 79 ? -1.911 6.298 4.971 1.00 98.44 79 ILE A CA 1
ATOM 649 C C . ILE A 1 79 ? -0.621 5.552 4.617 1.00 98.44 79 ILE A C 1
ATOM 651 O O . ILE A 1 79 ? -0.011 5.841 3.588 1.00 98.44 79 ILE A O 1
ATOM 655 N N . ARG A 1 80 ? -0.238 4.552 5.422 1.00 98.38 80 ARG A N 1
ATOM 656 C CA . ARG A 1 80 ? 0.951 3.725 5.161 1.00 98.38 80 ARG A CA 1
ATOM 657 C C . ARG A 1 80 ? 0.862 3.018 3.812 1.00 98.38 80 ARG A C 1
ATOM 659 O O . ARG A 1 80 ? 1.799 3.100 3.026 1.00 98.38 80 ARG A O 1
ATOM 666 N N . TYR A 1 81 ? -0.280 2.403 3.514 1.00 98.50 81 TYR A N 1
ATOM 667 C CA . TYR A 1 81 ? -0.514 1.735 2.236 1.00 98.50 81 TYR A CA 1
ATOM 668 C C . TYR A 1 81 ? -0.367 2.697 1.049 1.00 98.50 81 TYR A C 1
ATOM 670 O O . TYR A 1 81 ? 0.341 2.407 0.087 1.00 98.50 81 TYR A O 1
ATOM 678 N N . LYS A 1 82 ? -0.979 3.887 1.126 1.00 98.56 82 LYS A N 1
ATOM 679 C CA . LYS A 1 82 ? -0.853 4.909 0.075 1.00 98.56 82 LYS A CA 1
ATOM 680 C C . LYS A 1 82 ? 0.595 5.345 -0.137 1.00 98.56 82 LYS A C 1
ATOM 682 O O . LYS A 1 82 ? 0.993 5.536 -1.284 1.00 98.56 82 LYS A O 1
ATOM 687 N N . ASN A 1 83 ? 1.367 5.497 0.936 1.00 98.31 83 ASN A N 1
ATOM 688 C CA . ASN A 1 83 ? 2.779 5.863 0.843 1.00 98.31 83 ASN A CA 1
ATOM 689 C C . ASN A 1 83 ? 3.593 4.758 0.162 1.00 98.31 83 ASN A C 1
ATOM 691 O O . ASN A 1 83 ? 4.285 5.050 -0.808 1.00 98.31 83 ASN A O 1
ATOM 695 N N . GLN A 1 84 ? 3.407 3.495 0.555 1.00 98.44 84 GLN A N 1
ATOM 696 C CA . GLN A 1 84 ? 4.071 2.355 -0.090 1.00 98.44 84 GLN A CA 1
ATOM 697 C C . GLN A 1 84 ? 3.754 2.264 -1.587 1.00 98.44 84 GLN A C 1
ATOM 699 O O . GLN A 1 84 ? 4.642 2.049 -2.408 1.00 98.44 84 GLN A O 1
ATOM 704 N N . VAL A 1 85 ? 2.491 2.472 -1.976 1.00 98.56 85 VAL A N 1
ATOM 705 C CA . VAL A 1 85 ? 2.101 2.475 -3.396 1.00 98.56 85 VAL A CA 1
ATOM 706 C C . VAL A 1 85 ? 2.777 3.619 -4.156 1.00 98.56 85 VAL A C 1
ATOM 708 O O . VAL A 1 85 ? 3.215 3.423 -5.290 1.00 98.56 85 VAL A O 1
ATOM 711 N N . LYS A 1 86 ? 2.878 4.812 -3.557 1.00 98.44 86 LYS A N 1
ATOM 712 C CA . LYS A 1 86 ? 3.586 5.949 -4.166 1.00 98.44 86 LYS A CA 1
ATOM 713 C C . LYS A 1 86 ? 5.078 5.668 -4.321 1.00 98.44 86 LYS A C 1
ATOM 715 O O . LYS A 1 86 ? 5.614 5.932 -5.391 1.00 98.44 86 LYS A O 1
ATOM 720 N N . GLU A 1 87 ? 5.720 5.112 -3.299 1.00 98.44 87 GLU A N 1
ATOM 721 C CA . GLU A 1 87 ? 7.136 4.729 -3.334 1.00 98.44 87 GLU A CA 1
ATOM 722 C C . GLU A 1 87 ? 7.399 3.685 -4.417 1.00 98.44 87 GLU A C 1
ATOM 724 O O . GLU A 1 87 ? 8.290 3.871 -5.243 1.00 98.44 87 GLU A O 1
ATOM 729 N N . LYS A 1 88 ? 6.565 2.641 -4.494 1.00 98.44 88 LYS A N 1
ATOM 730 C CA . LYS A 1 88 ? 6.668 1.620 -5.540 1.00 98.44 88 LYS A CA 1
ATOM 731 C C . LYS A 1 88 ? 6.578 2.235 -6.938 1.00 98.44 88 LYS A C 1
ATOM 733 O O . LYS A 1 88 ? 7.437 1.977 -7.774 1.00 98.44 88 LYS A O 1
ATOM 738 N N . ARG A 1 89 ? 5.589 3.105 -7.174 1.00 98.56 89 ARG A N 1
ATOM 739 C CA . ARG A 1 89 ? 5.445 3.817 -8.456 1.00 98.56 89 ARG A CA 1
ATOM 740 C C . ARG A 1 89 ? 6.637 4.724 -8.755 1.00 98.56 89 ARG A C 1
ATOM 742 O O . ARG A 1 89 ? 7.043 4.824 -9.907 1.00 98.56 89 ARG A O 1
ATOM 749 N N . ALA A 1 90 ? 7.187 5.397 -7.746 1.00 98.50 90 ALA A N 1
ATOM 750 C CA . ALA A 1 90 ? 8.359 6.249 -7.915 1.00 98.50 90 ALA A CA 1
ATOM 751 C C . ALA A 1 90 ? 9.598 5.429 -8.301 1.00 98.50 90 ALA A C 1
ATOM 753 O O . ALA A 1 90 ? 10.323 5.829 -9.207 1.00 98.50 90 ALA A O 1
ATOM 754 N N . LEU A 1 91 ? 9.802 4.264 -7.678 1.00 98.38 91 LEU A N 1
ATOM 755 C CA . LEU A 1 91 ? 10.882 3.335 -8.023 1.00 98.38 91 LEU A CA 1
ATOM 756 C C . LEU A 1 91 ? 10.723 2.765 -9.436 1.00 98.38 91 LEU A C 1
ATOM 758 O O . LEU A 1 91 ? 11.686 2.739 -10.203 1.00 98.38 91 LEU A O 1
ATOM 762 N N . GLU A 1 92 ? 9.513 2.338 -9.803 1.00 98.44 92 GLU A N 1
ATOM 763 C CA . GLU A 1 92 ? 9.205 1.866 -11.158 1.00 98.44 92 GLU A CA 1
ATOM 764 C C . GLU A 1 92 ? 9.486 2.960 -12.191 1.00 98.44 92 GLU A C 1
ATOM 766 O O . GLU A 1 92 ? 10.179 2.712 -13.178 1.00 98.44 92 GLU A O 1
ATOM 771 N N . LYS A 1 93 ? 9.0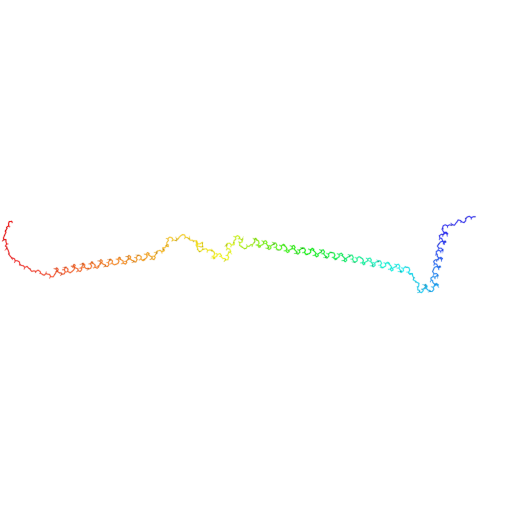32 4.191 -11.926 1.00 98.50 93 LYS A N 1
ATOM 772 C CA . LYS A 1 93 ? 9.302 5.340 -12.789 1.00 98.50 93 LYS A CA 1
ATOM 773 C C . LYS A 1 93 ? 10.800 5.616 -12.899 1.00 98.50 93 LYS A C 1
ATOM 775 O O . LYS A 1 93 ? 11.302 5.698 -14.009 1.00 98.50 93 LYS A O 1
ATOM 780 N N . ALA A 1 94 ? 11.525 5.671 -11.784 1.00 98.38 94 ALA A N 1
ATOM 781 C CA . ALA A 1 94 ? 12.972 5.881 -11.786 1.00 98.38 94 ALA A CA 1
ATOM 782 C C . ALA A 1 94 ? 13.719 4.782 -12.562 1.00 98.38 94 ALA A C 1
ATOM 784 O O . ALA A 1 94 ? 14.687 5.065 -13.262 1.00 98.38 94 ALA A O 1
ATOM 785 N N . THR A 1 95 ? 13.245 3.535 -12.491 1.00 97.94 95 THR A N 1
ATOM 786 C CA . THR A 1 95 ? 13.800 2.415 -13.264 1.00 97.94 95 THR A CA 1
ATOM 787 C C . THR A 1 95 ? 13.579 2.619 -14.760 1.00 97.94 95 THR A C 1
ATOM 789 O O . THR A 1 95 ? 14.505 2.446 -15.549 1.00 97.94 95 THR A O 1
ATOM 792 N N . VAL A 1 96 ? 12.365 2.997 -15.164 1.00 97.69 96 VAL A N 1
ATOM 793 C CA . VAL A 1 96 ? 12.038 3.281 -16.569 1.00 97.69 96 VAL A CA 1
ATOM 794 C C . VAL A 1 96 ? 12.830 4.483 -17.076 1.00 97.69 96 VAL A C 1
ATOM 796 O O . VAL A 1 96 ? 13.454 4.390 -18.131 1.00 97.69 96 VAL A O 1
ATOM 799 N N . ASP A 1 97 ? 12.881 5.564 -16.300 1.00 97.75 97 ASP A N 1
ATOM 800 C CA . ASP A 1 97 ? 13.655 6.759 -16.614 1.00 97.75 97 ASP A CA 1
ATOM 801 C C . ASP A 1 97 ? 15.135 6.395 -16.763 1.00 97.75 97 ASP A C 1
ATOM 803 O O . ASP A 1 97 ? 15.768 6.792 -17.734 1.00 97.75 97 ASP A O 1
ATOM 807 N N . PHE A 1 98 ? 15.698 5.566 -15.881 1.00 97.25 98 PHE A N 1
ATOM 808 C CA . PHE A 1 98 ? 17.080 5.110 -16.014 1.00 97.25 98 PHE A CA 1
ATOM 809 C C . PHE A 1 98 ? 17.314 4.292 -17.288 1.00 97.25 98 PHE A C 1
ATOM 811 O O . PHE A 1 98 ? 18.343 4.477 -17.936 1.00 97.25 98 PHE A O 1
ATOM 818 N N . ARG A 1 99 ? 16.381 3.413 -17.676 1.00 95.12 99 ARG A N 1
ATOM 819 C CA . ARG A 1 99 ? 16.480 2.625 -18.917 1.00 95.12 99 ARG A CA 1
ATOM 820 C C . ARG A 1 99 ? 16.427 3.521 -20.150 1.00 95.12 99 ARG A C 1
ATOM 822 O O . ARG A 1 99 ? 17.287 3.402 -21.015 1.00 95.12 99 ARG A O 1
ATOM 829 N N . LEU A 1 100 ? 15.486 4.465 -20.187 1.00 94.75 100 LEU A N 1
ATOM 830 C CA . LEU A 1 100 ? 15.379 5.464 -21.253 1.00 94.75 100 LEU A CA 1
ATOM 831 C C . LEU A 1 100 ? 16.622 6.367 -21.304 1.00 94.75 100 LEU A C 1
ATOM 833 O O . LEU A 1 100 ? 17.110 6.724 -22.368 1.00 94.75 100 LEU A O 1
ATOM 837 N N . HIS A 1 101 ? 17.142 6.710 -20.131 1.00 93.50 101 HIS A N 1
ATOM 838 C CA . HIS A 1 101 ? 18.431 7.338 -19.886 1.00 93.50 101 HIS A CA 1
ATOM 839 C C . HIS A 1 101 ? 19.555 6.600 -20.595 1.00 93.50 101 HIS A C 1
ATOM 841 O O . HIS A 1 101 ? 20.207 7.130 -21.485 1.00 93.50 101 HIS A O 1
ATOM 847 N N . ASN A 1 102 ? 19.798 5.379 -20.131 1.00 93.00 102 ASN A N 1
ATOM 848 C CA . ASN A 1 102 ? 21.110 4.752 -20.184 1.00 93.00 102 ASN A CA 1
ATOM 849 C C . ASN A 1 102 ? 21.192 3.486 -21.016 1.00 93.00 102 ASN A C 1
ATOM 851 O O . ASN A 1 102 ? 22.288 3.116 -21.416 1.00 93.00 102 ASN A O 1
ATOM 855 N N . GLN A 1 103 ? 20.061 2.857 -21.307 1.00 91.94 103 GLN A N 1
ATOM 856 C CA . GLN A 1 103 ? 19.983 1.552 -21.962 1.00 91.94 103 GLN A CA 1
ATOM 857 C C . GLN A 1 103 ? 19.344 1.664 -23.348 1.00 91.94 103 GLN A C 1
ATOM 859 O O . GLN A 1 103 ? 18.658 0.754 -23.803 1.00 91.94 103 GLN A O 1
ATOM 864 N N . GLN A 1 104 ? 19.542 2.803 -24.011 1.00 91.69 104 GLN A N 1
ATOM 865 C CA . GLN A 1 104 ? 19.058 2.998 -25.370 1.00 91.69 104 GLN A CA 1
ATOM 866 C C . GLN A 1 104 ? 19.840 2.114 -26.348 1.00 91.69 104 GLN A C 1
ATOM 868 O O . GLN A 1 104 ? 21.060 2.004 -26.193 1.00 91.69 104 GLN A O 1
ATOM 873 N N . PRO A 1 105 ? 19.186 1.537 -27.375 1.00 90.25 105 PRO A N 1
ATOM 874 C CA . PRO A 1 105 ? 19.842 0.638 -28.325 1.00 90.25 105 PRO A CA 1
ATOM 875 C C . PRO A 1 105 ? 21.082 1.257 -28.975 1.00 90.25 105 PRO A C 1
ATOM 877 O O . PRO A 1 105 ? 22.133 0.634 -29.013 1.00 90.25 105 PRO A O 1
ATOM 880 N N . TRP A 1 106 ? 21.003 2.530 -29.370 1.00 85.38 106 TRP A N 1
ATOM 881 C CA . TRP A 1 106 ? 22.105 3.241 -30.028 1.00 85.38 106 TRP A CA 1
ATOM 882 C C . TRP A 1 106 ? 23.301 3.563 -29.122 1.00 85.38 106 TRP A C 1
ATOM 884 O O . TRP A 1 106 ? 24.313 4.057 -29.607 1.00 85.38 106 TRP A O 1
ATOM 894 N N . ARG A 1 107 ? 23.195 3.346 -27.804 1.00 86.94 107 ARG A N 1
ATOM 895 C CA . ARG A 1 107 ? 24.316 3.515 -26.860 1.00 86.94 107 ARG A CA 1
ATOM 896 C C . ARG A 1 107 ? 24.994 2.194 -26.509 1.00 86.94 107 ARG A C 1
ATOM 898 O O . ARG A 1 107 ? 25.881 2.184 -25.659 1.00 86.94 107 ARG A O 1
ATOM 905 N N . GLN A 1 108 ? 24.560 1.090 -27.116 1.00 87.25 108 GLN A N 1
ATOM 906 C CA . GLN A 1 108 ? 25.213 -0.203 -26.967 1.00 87.25 108 GLN A CA 1
ATOM 907 C C . GLN A 1 108 ? 26.539 -0.210 -27.725 1.00 87.25 108 GLN A C 1
ATOM 909 O O . GLN A 1 108 ? 26.665 0.403 -28.780 1.00 87.25 108 GLN A O 1
ATOM 914 N N . GLN A 1 109 ? 27.521 -0.927 -27.180 1.00 88.94 109 GLN A N 1
ATOM 915 C CA . GLN A 1 109 ? 28.849 -1.035 -27.783 1.00 88.94 109 GLN A CA 1
ATOM 916 C C . GLN A 1 109 ? 28.810 -1.691 -29.169 1.00 88.94 109 GLN A C 1
ATOM 918 O O . GLN A 1 109 ? 29.578 -1.304 -30.033 1.00 88.94 109 GLN A O 1
ATOM 923 N N . GLU A 1 110 ? 27.908 -2.651 -29.365 1.00 90.44 110 GLU A N 1
ATOM 924 C CA . GLU A 1 110 ? 27.758 -3.440 -30.596 1.00 90.44 110 GLU A CA 1
ATOM 925 C C . GLU A 1 110 ? 26.656 -2.882 -31.515 1.00 90.44 110 GLU A C 1
ATOM 927 O O . GLU A 1 110 ? 26.133 -3.590 -32.379 1.00 90.44 110 GLU A O 1
ATOM 932 N N . PHE A 1 111 ? 26.197 -1.647 -31.279 1.00 89.75 111 PHE A N 1
ATOM 933 C CA . PHE A 1 111 ? 25.109 -1.075 -32.072 1.00 89.75 111 PHE A CA 1
ATOM 934 C C . PHE A 1 111 ? 25.510 -0.859 -33.532 1.00 89.75 111 PHE A C 1
ATOM 936 O O . PHE A 1 111 ? 24.681 -1.024 -34.415 1.00 89.75 111 PHE A O 1
ATOM 943 N N . ASP A 1 112 ? 26.773 -0.526 -33.782 1.00 84.81 112 ASP A N 1
ATOM 944 C CA . ASP A 1 112 ? 27.357 -0.419 -35.118 1.00 84.81 112 ASP A CA 1
ATOM 945 C C . ASP A 1 112 ? 27.199 -1.711 -35.934 1.00 84.81 112 ASP A C 1
ATOM 947 O O . ASP A 1 112 ? 26.845 -1.657 -37.107 1.00 84.81 112 ASP A O 1
ATOM 951 N N . LEU A 1 113 ? 27.382 -2.871 -35.303 1.00 86.12 113 LEU A N 1
ATOM 952 C CA . LEU A 1 113 ? 27.196 -4.180 -35.931 1.00 86.12 113 LEU A CA 1
ATOM 953 C C . LEU A 1 113 ? 25.714 -4.529 -36.141 1.00 86.12 113 LEU A C 1
ATOM 955 O O . LEU A 1 113 ? 25.368 -5.196 -37.114 1.00 86.12 113 LEU A O 1
ATOM 959 N N . ASN A 1 114 ? 24.844 -4.087 -35.230 1.00 86.19 114 ASN A N 1
ATOM 960 C CA . ASN A 1 114 ? 23.416 -4.422 -35.203 1.00 86.19 114 ASN A CA 1
ATOM 961 C C . ASN A 1 114 ? 22.506 -3.328 -35.797 1.00 86.19 114 ASN A C 1
ATOM 963 O O . ASN A 1 114 ? 21.284 -3.386 -35.630 1.00 86.19 114 ASN A O 1
ATOM 967 N N . ASP A 1 115 ? 23.071 -2.318 -36.459 1.00 88.19 115 ASP A N 1
ATOM 968 C CA . ASP A 1 115 ? 22.308 -1.207 -37.020 1.00 88.19 115 ASP A CA 1
ATOM 969 C C . ASP A 1 115 ? 21.445 -1.703 -38.200 1.00 88.19 115 ASP A C 1
ATOM 971 O O . ASP A 1 115 ? 21.981 -2.207 -39.191 1.00 88.19 115 ASP A O 1
ATOM 975 N N . PRO A 1 116 ? 20.105 -1.565 -38.151 1.00 87.75 116 PRO A N 1
ATOM 976 C CA . PRO A 1 116 ? 19.241 -2.001 -39.249 1.00 87.75 116 PRO A CA 1
ATOM 977 C C . PRO A 1 116 ? 19.517 -1.249 -40.558 1.00 87.75 116 PRO A C 1
ATOM 979 O O . PRO A 1 116 ? 19.246 -1.776 -41.638 1.00 87.75 116 PRO A O 1
ATOM 982 N N . ASP A 1 117 ? 20.064 -0.034 -40.477 1.00 87.69 117 ASP A N 1
ATOM 983 C CA . ASP A 1 117 ? 20.433 0.773 -41.636 1.00 87.69 117 ASP A CA 1
ATOM 984 C C . ASP A 1 117 ? 21.923 0.643 -42.000 1.00 87.69 117 ASP A C 1
ATOM 986 O O . ASP A 1 117 ? 22.394 1.389 -42.861 1.00 87.69 117 ASP A O 1
ATOM 990 N N . LEU A 1 118 ? 22.668 -0.299 -41.400 1.00 85.88 118 LEU A N 1
ATOM 991 C CA . LEU A 1 118 ? 24.106 -0.480 -41.640 1.00 85.88 118 LEU A CA 1
ATOM 992 C C . LEU A 1 118 ? 24.423 -0.548 -43.139 1.00 85.88 118 LEU A C 1
ATOM 994 O O . LEU A 1 118 ? 25.184 0.269 -43.647 1.00 85.88 118 LEU A O 1
ATOM 998 N N . CYS A 1 119 ? 23.739 -1.427 -43.879 1.00 79.75 119 CYS A N 1
ATOM 999 C CA . CYS A 1 119 ? 23.952 -1.606 -45.319 1.00 79.75 119 CYS A CA 1
ATOM 1000 C C . CYS A 1 119 ? 23.655 -0.357 -46.165 1.00 79.75 119 CYS A C 1
ATOM 1002 O O . CYS A 1 119 ? 24.116 -0.278 -47.298 1.00 79.75 119 CYS A O 1
ATOM 1004 N N . ARG A 1 120 ? 22.858 0.595 -45.661 1.00 84.56 120 ARG A N 1
ATOM 1005 C CA . ARG A 1 120 ? 22.575 1.865 -46.353 1.00 84.56 120 ARG A CA 1
ATOM 1006 C C . ARG A 1 120 ? 23.618 2.936 -46.057 1.00 84.56 120 ARG A C 1
ATOM 1008 O O . ARG A 1 120 ? 23.770 3.853 -46.855 1.00 84.56 120 ARG A O 1
ATOM 1015 N N . LYS A 1 121 ? 24.262 2.853 -44.892 1.00 83.62 121 LYS A N 1
ATOM 1016 C CA . LYS A 1 121 ? 25.277 3.802 -44.419 1.00 83.62 121 LYS A CA 1
ATOM 1017 C C . LYS A 1 121 ? 26.682 3.416 -44.872 1.00 83.62 121 LYS A C 1
ATOM 1019 O O . LYS A 1 121 ? 27.532 4.291 -44.961 1.00 83.62 121 LYS A O 1
ATOM 1024 N N . THR A 1 122 ? 26.932 2.130 -45.122 1.00 80.12 122 THR A N 1
ATOM 1025 C CA . THR A 1 122 ? 28.218 1.654 -45.636 1.00 80.12 122 THR A CA 1
ATOM 1026 C C . THR A 1 122 ? 28.394 2.088 -47.086 1.00 80.12 122 THR A C 1
ATOM 1028 O O . THR A 1 122 ? 27.635 1.665 -47.961 1.00 80.12 122 THR A O 1
ATOM 1031 N N . ASP A 1 123 ? 29.422 2.893 -47.350 1.00 79.81 123 ASP A N 1
ATOM 1032 C CA . ASP A 1 123 ? 29.802 3.218 -48.716 1.00 79.81 123 ASP A CA 1
ATOM 1033 C C . ASP A 1 123 ? 30.336 1.959 -49.424 1.00 79.81 123 ASP A C 1
ATOM 1035 O O . ASP A 1 123 ? 31.102 1.183 -48.842 1.00 79.81 123 ASP A O 1
ATOM 1039 N N . PRO A 1 124 ? 29.983 1.731 -50.702 1.00 70.62 124 PRO A N 1
ATOM 1040 C CA . PRO A 1 124 ? 30.423 0.549 -51.443 1.00 70.62 124 PRO A CA 1
ATOM 1041 C C . PRO A 1 124 ? 31.952 0.457 -51.589 1.00 70.62 124 PRO A C 1
ATOM 1043 O O . PRO A 1 124 ? 32.465 -0.628 -51.852 1.00 70.62 124 PRO A O 1
ATOM 1046 N N . GLY A 1 125 ? 32.675 1.567 -51.391 1.00 70.38 125 GLY A N 1
ATOM 1047 C CA . GLY A 1 125 ? 34.138 1.600 -51.338 1.00 70.38 125 GLY A CA 1
ATOM 1048 C C . GLY A 1 125 ? 34.736 1.047 -50.038 1.00 70.38 125 GLY A C 1
ATOM 1049 O O . GLY A 1 125 ? 35.807 0.455 -50.092 1.00 70.38 125 GLY A O 1
ATOM 1050 N N . ASP A 1 126 ? 34.038 1.157 -48.902 1.00 65.00 126 ASP A N 1
ATOM 1051 C CA . ASP A 1 126 ? 34.503 0.639 -47.602 1.00 65.00 126 ASP A CA 1
ATOM 1052 C C . ASP A 1 126 ? 34.233 -0.867 -47.457 1.00 65.00 126 ASP A C 1
ATOM 1054 O O . ASP A 1 126 ? 34.999 -1.596 -46.827 1.00 65.00 126 ASP A O 1
ATOM 1058 N N . ALA A 1 127 ? 33.151 -1.358 -48.074 1.00 61.31 127 ALA A N 1
ATOM 1059 C CA . ALA A 1 127 ? 32.843 -2.789 -48.156 1.00 61.31 127 ALA A CA 1
ATOM 1060 C C . ALA A 1 127 ? 33.728 -3.531 -49.172 1.00 61.31 127 ALA A C 1
ATOM 1062 O O . ALA A 1 127 ? 33.874 -4.756 -49.110 1.00 61.31 127 ALA A O 1
ATOM 1063 N N . GLN A 1 128 ? 34.330 -2.803 -50.113 1.00 60.81 128 GLN A N 1
ATOM 1064 C CA . GLN A 1 128 ? 35.368 -3.346 -50.968 1.00 60.81 128 GLN A CA 1
ATOM 1065 C C . GLN A 1 128 ? 36.669 -3.396 -50.168 1.00 60.81 128 GLN A C 1
ATOM 1067 O O . GLN A 1 128 ? 37.472 -2.468 -50.162 1.00 60.81 128 GLN A O 1
ATOM 1072 N N . MET A 1 129 ? 36.927 -4.546 -49.540 1.00 59.00 129 MET A N 1
ATOM 1073 C CA . MET A 1 129 ? 38.302 -4.996 -49.330 1.00 59.00 129 MET A CA 1
ATOM 1074 C C . MET A 1 129 ? 38.937 -5.175 -50.711 1.00 59.00 129 MET A C 1
ATOM 1076 O O . MET A 1 129 ? 38.968 -6.275 -51.262 1.00 59.00 129 MET A O 1
ATOM 1080 N N . ILE A 1 130 ? 39.373 -4.066 -51.312 1.00 59.44 130 ILE A N 1
ATOM 1081 C CA . ILE A 1 130 ? 40.134 -4.067 -52.550 1.00 59.44 130 ILE A CA 1
ATOM 1082 C C . ILE A 1 130 ? 41.448 -4.758 -52.204 1.00 59.44 130 ILE A C 1
ATOM 1084 O O . ILE A 1 130 ? 42.372 -4.150 -51.664 1.00 59.44 130 ILE A O 1
ATOM 1088 N N . LEU A 1 131 ? 41.529 -6.054 -52.505 1.00 63.03 131 LEU A N 1
ATOM 1089 C CA . LEU A 1 131 ? 42.810 -6.658 -52.831 1.00 63.03 131 LEU A CA 1
ATOM 1090 C C . LEU A 1 131 ? 43.407 -5.754 -53.918 1.00 63.03 131 LEU A C 1
ATOM 1092 O O . LEU A 1 131 ? 42.738 -5.563 -54.938 1.00 63.03 131 LEU A O 1
ATOM 1096 N N . PRO A 1 132 ? 44.584 -5.134 -53.696 1.00 63.56 132 PRO A N 1
ATOM 1097 C CA . PRO A 1 132 ? 45.206 -4.286 -54.703 1.00 63.56 132 PRO A CA 1
ATOM 1098 C C . PRO A 1 132 ? 45.203 -5.057 -56.021 1.00 63.56 132 PRO A C 1
ATOM 1100 O O . PRO A 1 132 ? 45.595 -6.225 -56.011 1.00 63.56 132 PRO A O 1
ATOM 1103 N N . GLY A 1 133 ? 44.667 -4.434 -57.079 1.00 67.62 133 GLY A N 1
ATOM 1104 C CA . GLY A 1 133 ? 44.234 -5.088 -58.317 1.00 67.62 133 GLY A CA 1
ATOM 1105 C C . GLY A 1 133 ? 45.089 -6.284 -58.728 1.00 67.62 133 GLY A C 1
ATOM 1106 O O . GLY A 1 133 ? 46.321 -6.241 -58.672 1.00 67.62 133 GLY A O 1
ATOM 1107 N N . LEU A 1 134 ? 44.426 -7.371 -59.125 1.00 71.25 134 LEU A N 1
ATOM 1108 C CA . LEU A 1 134 ? 45.110 -8.583 -59.553 1.00 71.25 134 LEU A CA 1
ATOM 1109 C C . LEU A 1 134 ? 46.052 -8.219 -60.705 1.00 71.25 134 LEU A C 1
ATOM 1111 O O . LEU A 1 134 ? 45.615 -7.732 -61.738 1.00 71.25 134 LEU A O 1
ATOM 1115 N N . VAL A 1 135 ? 47.351 -8.475 -60.536 1.00 75.50 135 VAL A N 1
ATOM 1116 C CA . VAL A 1 135 ? 48.412 -8.082 -61.489 1.00 75.50 135 VAL A CA 1
ATOM 1117 C C . VAL A 1 135 ? 48.160 -8.600 -62.921 1.00 75.50 135 VAL A C 1
ATOM 1119 O O . VAL A 1 135 ? 48.729 -8.081 -63.875 1.00 75.50 135 VAL A O 1
ATOM 1122 N N . GLY A 1 136 ? 47.303 -9.613 -63.086 1.00 78.06 136 GLY A N 1
ATOM 1123 C CA . GLY A 1 136 ? 46.899 -10.162 -64.384 1.00 78.06 136 GLY A CA 1
ATOM 1124 C C . GLY A 1 136 ? 45.632 -9.562 -65.008 1.00 78.06 136 GLY A C 1
ATOM 1125 O O . GLY A 1 136 ? 45.289 -9.951 -66.123 1.00 78.06 136 GLY A O 1
ATOM 1126 N N . GLU A 1 137 ? 44.918 -8.660 -64.330 1.00 80.81 137 GLU A N 1
ATOM 1127 C CA . GLU A 1 137 ? 43.738 -7.997 -64.890 1.00 80.81 137 GLU A CA 1
ATOM 1128 C C . GLU A 1 137 ? 44.153 -6.846 -65.807 1.00 80.81 137 GLU A C 1
ATOM 1130 O O . GLU A 1 137 ? 44.705 -5.836 -65.378 1.00 80.81 137 GLU A O 1
ATOM 1135 N N . ASP A 1 138 ? 43.867 -7.005 -67.097 1.00 82.25 138 ASP A N 1
ATOM 1136 C CA . ASP A 1 138 ? 44.113 -5.984 -68.107 1.00 82.25 138 ASP A CA 1
ATOM 1137 C C . ASP A 1 138 ? 42.801 -5.341 -68.568 1.00 82.25 138 ASP A C 1
ATOM 1139 O O . ASP A 1 138 ? 42.073 -5.872 -69.419 1.00 82.25 138 ASP A O 1
ATOM 1143 N N . LEU A 1 139 ? 42.531 -4.159 -68.015 1.00 81.88 139 LEU A N 1
ATOM 1144 C CA . LEU A 1 139 ? 41.378 -3.330 -68.367 1.00 81.88 139 LEU A CA 1
ATOM 1145 C C . LEU A 1 139 ? 41.429 -2.843 -69.825 1.00 81.88 139 LEU A C 1
ATOM 1147 O O . LEU A 1 139 ? 40.385 -2.590 -70.423 1.00 81.88 139 LEU A O 1
ATOM 1151 N N . GLU A 1 140 ? 42.617 -2.761 -70.430 1.00 86.12 140 GLU A N 1
ATOM 1152 C CA . GLU A 1 140 ? 42.807 -2.332 -71.819 1.00 86.12 140 GLU A CA 1
ATOM 1153 C C . GLU A 1 140 ? 42.888 -3.501 -72.811 1.00 86.12 140 GLU A C 1
ATOM 1155 O O . GLU A 1 140 ? 43.229 -3.304 -73.980 1.00 86.12 140 GLU A O 1
ATOM 1160 N N . SER A 1 141 ? 42.529 -4.718 -72.400 1.00 88.69 141 SER A N 1
ATOM 1161 C CA . SER A 1 141 ? 42.630 -5.917 -73.242 1.00 88.69 141 SER A CA 1
ATOM 1162 C C . SER A 1 141 ? 41.928 -5.779 -74.598 1.00 88.69 141 SER A C 1
ATOM 1164 O O . SER A 1 141 ? 42.478 -6.197 -75.621 1.00 88.69 141 SER A O 1
ATOM 1166 N N . GLN A 1 142 ? 40.755 -5.140 -74.621 1.00 90.19 142 GLN A N 1
ATOM 1167 C CA . GLN A 1 142 ? 40.001 -4.834 -75.841 1.00 90.19 142 GLN A CA 1
ATOM 1168 C C . GLN A 1 142 ? 40.756 -3.850 -76.742 1.00 90.19 142 GLN A C 1
ATOM 1170 O O . GLN A 1 142 ? 40.928 -4.100 -77.934 1.00 90.19 142 GLN A O 1
ATOM 1175 N N . SER A 1 143 ? 41.272 -2.765 -76.166 1.00 91.94 143 SER A N 1
ATOM 1176 C CA . SER A 1 143 ? 42.063 -1.760 -76.880 1.00 91.94 143 SER A CA 1
ATOM 1177 C C . SER A 1 143 ? 43.360 -2.350 -77.438 1.00 91.94 143 SER A C 1
ATOM 1179 O O . SER A 1 143 ? 43.753 -2.039 -78.562 1.00 91.94 143 SER A O 1
ATOM 1181 N N . ARG A 1 144 ? 44.027 -3.238 -76.688 1.00 91.75 144 ARG A N 1
ATOM 1182 C CA . ARG A 1 144 ? 45.205 -3.978 -77.161 1.00 91.75 144 ARG A CA 1
ATOM 1183 C C . ARG A 1 144 ? 44.849 -4.883 -78.337 1.00 91.75 144 ARG A C 1
ATOM 1185 O O . ARG A 1 144 ? 45.582 -4.900 -79.322 1.00 91.75 144 ARG A O 1
ATOM 1192 N N . LEU A 1 145 ? 43.744 -5.623 -78.242 1.00 94.81 145 LEU A N 1
ATOM 1193 C CA . LEU A 1 145 ? 43.299 -6.525 -79.303 1.00 94.81 145 LEU A CA 1
ATOM 1194 C C . LEU A 1 145 ? 42.986 -5.759 -80.596 1.00 94.81 145 LEU A C 1
ATOM 1196 O O . LEU A 1 145 ? 43.387 -6.198 -81.670 1.00 94.81 145 LEU A O 1
ATOM 1200 N N . GLN A 1 146 ? 42.335 -4.597 -80.496 1.00 94.75 146 GLN A N 1
ATOM 1201 C CA . GLN A 1 146 ? 42.068 -3.727 -81.646 1.00 94.75 146 GLN A CA 1
ATOM 1202 C C . GLN A 1 146 ? 43.366 -3.277 -82.327 1.00 94.75 146 GLN A C 1
ATOM 1204 O O . GLN A 1 146 ? 43.521 -3.483 -83.530 1.00 94.75 146 GLN A O 1
ATOM 1209 N N . ARG A 1 147 ? 44.346 -2.781 -81.559 1.00 94.56 147 ARG A N 1
ATOM 1210 C CA . ARG A 1 147 ? 45.661 -2.390 -82.103 1.00 94.56 147 ARG A CA 1
ATOM 1211 C C . ARG A 1 147 ? 46.378 -3.563 -82.783 1.00 94.56 147 ARG A C 1
ATOM 1213 O O . ARG A 1 147 ? 46.977 -3.388 -83.839 1.00 94.56 147 ARG A O 1
ATOM 1220 N N . GLN A 1 148 ? 46.302 -4.769 -82.213 1.00 95.31 148 GLN A N 1
ATOM 1221 C CA . GLN A 1 148 ? 46.881 -5.974 -82.824 1.00 95.31 148 GLN A CA 1
ATOM 1222 C C . GLN A 1 148 ? 46.193 -6.340 -84.147 1.00 95.31 148 GLN A C 1
ATOM 1224 O O . GLN A 1 148 ? 46.864 -6.718 -85.106 1.00 95.31 148 GLN A O 1
ATOM 1229 N N . GLN A 1 149 ? 44.865 -6.214 -84.222 1.00 95.44 149 GLN A N 1
ATOM 1230 C CA . GLN A 1 149 ? 44.116 -6.453 -85.458 1.00 95.44 149 GLN A CA 1
ATOM 1231 C C . GLN A 1 149 ? 44.466 -5.434 -86.546 1.00 95.44 149 GLN A C 1
ATOM 1233 O O . GLN A 1 149 ? 44.629 -5.817 -87.705 1.00 95.44 149 GLN A O 1
ATOM 1238 N N . GLU A 1 150 ? 44.614 -4.159 -86.186 1.00 95.75 150 GLU A N 1
ATOM 1239 C CA . GLU A 1 150 ? 45.040 -3.100 -87.107 1.00 95.75 150 GLU A CA 1
ATOM 1240 C C . GLU A 1 150 ? 46.447 -3.369 -87.654 1.00 95.75 150 GLU A C 1
ATOM 1242 O O . GLU A 1 150 ? 46.631 -3.384 -88.871 1.00 95.75 150 GLU A O 1
ATOM 1247 N N . GLN A 1 151 ? 47.405 -3.708 -86.784 1.00 95.88 151 GLN A N 1
ATOM 1248 C CA . GLN A 1 151 ? 48.768 -4.076 -87.190 1.00 95.88 151 GLN A CA 1
ATOM 1249 C C . GLN A 1 151 ? 48.785 -5.272 -88.151 1.00 95.88 151 GLN A C 1
ATOM 1251 O O . GLN A 1 151 ? 49.426 -5.226 -89.202 1.00 95.88 151 GLN A O 1
ATOM 1256 N N . LEU A 1 152 ? 48.044 -6.339 -87.829 1.00 96.19 152 LEU A N 1
ATOM 1257 C CA . LEU A 1 152 ? 47.940 -7.517 -88.694 1.00 96.19 152 LEU A CA 1
ATOM 1258 C C . LEU A 1 152 ? 47.326 -7.170 -90.051 1.00 96.19 152 LEU A C 1
ATOM 1260 O O . LEU A 1 152 ? 47.778 -7.665 -91.084 1.00 96.19 152 LEU A O 1
ATOM 1264 N N . ARG A 1 153 ? 46.307 -6.306 -90.064 1.00 96.12 153 ARG A N 1
ATOM 1265 C CA . ARG A 1 153 ? 45.674 -5.845 -91.300 1.00 96.12 153 ARG A CA 1
ATOM 1266 C C . ARG A 1 153 ? 46.667 -5.087 -92.178 1.00 96.12 153 ARG A C 1
ATOM 1268 O O . ARG A 1 153 ? 46.737 -5.367 -93.373 1.00 96.12 153 ARG A O 1
ATOM 1275 N N . GLU A 1 154 ? 47.433 -4.163 -91.608 1.00 96.00 154 GLU A N 1
ATOM 1276 C CA . GLU A 1 154 ? 48.445 -3.391 -92.335 1.00 96.00 154 GLU A CA 1
ATOM 1277 C C . GLU A 1 154 ? 49.551 -4.284 -92.908 1.00 96.00 154 GLU A C 1
ATOM 1279 O O . GLU A 1 154 ? 49.883 -4.165 -94.091 1.00 96.00 154 GLU A O 1
ATOM 1284 N N . TRP A 1 155 ? 50.062 -5.237 -92.123 1.00 96.62 155 TRP A N 1
ATOM 1285 C CA . TRP A 1 155 ? 51.068 -6.196 -92.591 1.00 96.62 155 TRP A CA 1
ATOM 1286 C C . TRP A 1 155 ? 50.567 -7.064 -93.743 1.00 96.62 155 TRP A C 1
ATOM 1288 O O . TRP A 1 155 ? 51.280 -7.250 -94.730 1.00 96.62 155 TRP A O 1
ATOM 1298 N N . LEU A 1 156 ? 49.328 -7.559 -93.668 1.00 95.88 156 LEU A N 1
ATOM 1299 C CA . LEU A 1 156 ? 48.740 -8.346 -94.753 1.00 95.88 156 LEU A CA 1
ATOM 1300 C C . LEU A 1 156 ? 48.606 -7.527 -96.042 1.00 95.88 156 LEU A C 1
ATOM 1302 O O . LEU A 1 156 ? 48.856 -8.051 -97.129 1.00 95.88 156 LEU A O 1
ATOM 1306 N N . ILE A 1 157 ? 48.253 -6.243 -95.938 1.00 95.25 157 ILE A N 1
ATOM 1307 C CA . ILE A 1 157 ? 48.176 -5.338 -97.093 1.00 95.25 157 ILE A CA 1
ATOM 1308 C C . ILE A 1 157 ? 49.565 -5.131 -97.710 1.00 95.25 157 ILE A C 1
ATOM 1310 O O . ILE A 1 157 ? 49.710 -5.251 -98.929 1.00 95.25 157 ILE A O 1
ATOM 1314 N N . GLN A 1 158 ? 50.587 -4.867 -96.891 1.00 94.06 158 GLN A N 1
ATOM 1315 C CA . GLN A 1 158 ? 51.968 -4.705 -97.360 1.00 94.06 158 GLN A CA 1
ATOM 1316 C C . GLN A 1 158 ? 52.470 -5.972 -98.063 1.00 94.06 158 GLN A C 1
ATOM 1318 O O . GLN A 1 158 ? 52.944 -5.901 -99.196 1.00 94.06 158 GLN A O 1
ATOM 1323 N N . GLN A 1 159 ? 52.268 -7.146 -97.458 1.00 92.81 159 GLN A N 1
ATOM 1324 C CA . GLN A 1 159 ? 52.690 -8.422 -98.034 1.00 92.81 159 GLN A CA 1
ATOM 1325 C C . GLN A 1 159 ? 51.989 -8.716 -99.371 1.00 92.81 159 GLN A C 1
ATOM 1327 O O . GLN A 1 159 ? 52.616 -9.201 -100.316 1.00 92.81 159 GLN A O 1
ATOM 1332 N N . GLN A 1 160 ? 50.693 -8.405 -99.489 1.00 93.44 160 GLN A N 1
ATOM 1333 C CA . GLN A 1 160 ? 49.966 -8.529 -100.755 1.00 93.44 160 GLN A CA 1
ATOM 1334 C C . GLN A 1 160 ? 50.508 -7.573 -101.824 1.00 93.44 160 GLN A C 1
ATOM 1336 O O . GLN A 1 160 ? 50.652 -7.979 -102.980 1.00 93.44 160 GLN A O 1
ATOM 1341 N N . ALA A 1 161 ? 50.821 -6.328 -101.454 1.00 92.62 161 ALA A N 1
ATOM 1342 C CA . ALA A 1 161 ? 51.394 -5.342 -102.364 1.00 92.62 161 ALA A CA 1
ATOM 1343 C C . ALA A 1 161 ? 52.780 -5.775 -102.866 1.00 92.62 161 ALA A C 1
ATOM 1345 O O . ALA A 1 161 ? 53.019 -5.749 -104.074 1.00 92.62 161 ALA A O 1
ATOM 1346 N N . GLU A 1 162 ? 53.651 -6.258 -101.978 1.00 91.44 162 GLU A N 1
ATOM 1347 C CA . GLU A 1 162 ? 54.966 -6.805 -102.329 1.00 91.44 162 GLU A CA 1
ATOM 1348 C C . GLU A 1 162 ? 54.855 -8.034 -103.238 1.00 91.44 162 GLU A C 1
ATOM 1350 O O . GLU A 1 162 ? 55.512 -8.107 -104.276 1.00 91.44 162 GLU A O 1
ATOM 1355 N N . GLN A 1 163 ? 53.976 -8.989 -102.915 1.00 91.38 163 GLN A N 1
ATOM 1356 C CA . GLN A 1 163 ? 53.739 -10.155 -103.773 1.00 91.38 163 GLN A CA 1
ATOM 1357 C C . GLN A 1 163 ? 53.164 -9.766 -105.139 1.00 91.38 163 GLN A C 1
ATOM 1359 O O . GLN A 1 163 ? 53.469 -10.407 -106.147 1.00 91.38 163 GLN A O 1
ATOM 1364 N N . ALA A 1 164 ? 52.301 -8.750 -105.197 1.00 89.19 164 ALA A N 1
ATOM 1365 C CA . ALA A 1 164 ? 51.766 -8.236 -106.451 1.00 89.19 164 ALA A CA 1
ATOM 1366 C C . ALA A 1 164 ? 52.847 -7.516 -107.271 1.00 89.19 164 ALA A C 1
ATOM 1368 O O . ALA A 1 164 ? 52.869 -7.682 -108.491 1.00 89.19 164 ALA A O 1
ATOM 1369 N N . ALA A 1 165 ? 53.744 -6.762 -106.627 1.00 88.31 165 ALA A N 1
ATOM 1370 C CA . ALA A 1 165 ? 54.904 -6.141 -107.262 1.00 88.31 165 ALA A CA 1
ATOM 1371 C C . ALA A 1 165 ? 55.854 -7.204 -107.832 1.00 88.31 165 ALA A C 1
ATOM 1373 O O . ALA A 1 165 ? 56.100 -7.192 -109.036 1.00 88.31 165 ALA A O 1
ATOM 1374 N N . ARG A 1 166 ? 56.236 -8.213 -107.037 1.00 85.62 166 ARG A N 1
ATOM 1375 C CA . ARG A 1 166 ? 57.064 -9.341 -107.496 1.00 85.62 166 ARG A CA 1
ATOM 1376 C C . ARG A 1 166 ? 56.419 -10.092 -108.666 1.00 85.62 166 ARG A C 1
ATOM 1378 O O . ARG A 1 166 ? 57.057 -10.326 -109.683 1.00 85.62 166 ARG A O 1
ATOM 1385 N N . ARG A 1 167 ? 55.111 -10.381 -108.602 1.00 84.94 167 ARG A N 1
ATOM 1386 C CA . ARG A 1 167 ? 54.375 -10.993 -109.730 1.00 84.94 167 ARG A CA 1
ATOM 1387 C C . ARG A 1 167 ? 54.327 -10.105 -110.978 1.00 84.94 167 ARG A C 1
ATOM 1389 O O . ARG A 1 167 ? 54.178 -10.622 -112.086 1.00 84.94 167 ARG A O 1
ATOM 1396 N N . ARG A 1 168 ? 54.368 -8.775 -110.838 1.00 81.12 168 ARG A N 1
ATOM 1397 C CA . ARG A 1 168 ? 54.470 -7.848 -111.980 1.00 81.12 168 ARG A CA 1
ATOM 1398 C C . ARG A 1 168 ? 55.875 -7.884 -112.571 1.00 81.12 168 ARG A C 1
ATOM 1400 O O . ARG A 1 168 ? 55.969 -7.965 -113.791 1.00 81.12 168 ARG A O 1
ATOM 1407 N N . GLU A 1 169 ? 56.911 -7.888 -111.739 1.00 81.81 169 GLU A N 1
ATOM 1408 C CA . GLU A 1 169 ? 58.312 -8.040 -112.154 1.00 81.81 169 GLU A CA 1
ATOM 1409 C C . GLU A 1 169 ? 58.523 -9.363 -112.898 1.00 81.81 169 GLU A C 1
ATOM 1411 O O . GLU A 1 169 ? 58.897 -9.330 -114.064 1.00 81.81 169 GLU A O 1
ATOM 1416 N N . GLU A 1 170 ? 58.108 -10.504 -112.338 1.00 80.00 170 GLU A N 1
ATOM 1417 C CA . GLU A 1 170 ? 58.165 -11.818 -113.005 1.00 80.00 170 GLU A CA 1
ATOM 1418 C C . GLU A 1 170 ? 57.409 -11.834 -114.348 1.00 80.00 170 GLU A C 1
ATOM 1420 O O . GLU A 1 170 ? 57.837 -12.452 -115.326 1.00 80.00 170 GLU A O 1
ATOM 1425 N N . LYS A 1 171 ? 56.263 -11.142 -114.443 1.00 77.38 171 LYS A N 1
ATOM 1426 C CA . LYS A 1 171 ? 55.524 -10.999 -115.710 1.00 77.38 171 LYS A CA 1
ATOM 1427 C C . LYS A 1 171 ? 56.257 -10.111 -116.711 1.00 77.38 171 LYS A C 1
ATOM 1429 O O . LYS A 1 171 ? 56.142 -10.374 -117.908 1.00 77.38 171 LYS A O 1
ATOM 1434 N N . LEU A 1 172 ? 56.937 -9.055 -116.267 1.00 73.44 172 LEU A N 1
ATOM 1435 C CA . LEU A 1 172 ? 57.740 -8.175 -117.118 1.00 73.44 172 LEU A CA 1
ATOM 1436 C C . LEU A 1 172 ? 59.001 -8.897 -117.598 1.00 73.44 172 LEU A C 1
ATOM 1438 O O . LEU A 1 172 ? 59.230 -8.931 -118.803 1.00 73.44 172 LEU A O 1
ATOM 1442 N N . GLU A 1 173 ? 59.731 -9.570 -116.711 1.00 68.69 173 GLU A N 1
ATOM 1443 C CA . GLU A 1 173 ? 60.881 -10.420 -117.037 1.00 68.69 173 GLU A CA 1
ATOM 1444 C C . GLU A 1 173 ? 60.478 -11.574 -117.961 1.00 68.69 173 GLU A C 1
ATOM 1446 O O . GLU A 1 173 ? 61.083 -11.783 -119.008 1.00 68.69 173 GLU A O 1
ATOM 1451 N N . GLY A 1 174 ? 59.374 -12.267 -117.673 1.00 70.19 174 GLY A N 1
ATOM 1452 C CA . GLY A 1 174 ? 58.835 -13.316 -118.538 1.00 70.19 174 GLY A CA 1
ATOM 1453 C C . GLY A 1 174 ? 58.288 -12.808 -119.881 1.00 70.19 174 GLY A C 1
ATOM 1454 O O . GLY A 1 174 ? 58.186 -13.581 -120.837 1.00 70.19 174 GLY A O 1
ATOM 1455 N N . LYS A 1 175 ? 57.900 -11.530 -119.995 1.00 62.00 175 LYS A N 1
ATOM 1456 C CA . LYS A 1 175 ? 57.580 -10.875 -121.280 1.00 62.00 175 LYS A CA 1
ATOM 1457 C C . LYS A 1 175 ? 58.854 -10.473 -122.025 1.00 62.00 175 LYS A C 1
ATOM 1459 O O . LYS A 1 175 ? 58.908 -10.661 -123.236 1.00 62.00 175 LYS A O 1
ATOM 1464 N N . PHE A 1 176 ? 59.866 -9.983 -121.316 1.00 57.09 176 PHE A N 1
ATOM 1465 C CA . PHE A 1 176 ? 61.172 -9.617 -121.859 1.00 57.09 176 PHE A CA 1
ATOM 1466 C C . PHE A 1 176 ? 61.915 -10.845 -122.406 1.00 57.09 176 PHE A C 1
ATOM 1468 O O . PHE A 1 176 ? 62.315 -10.840 -123.566 1.00 57.09 176 PHE A O 1
ATOM 1475 N N . CYS A 1 177 ? 61.955 -11.954 -121.659 1.00 59.16 177 CYS A N 1
ATOM 1476 C CA . CYS A 1 177 ? 62.442 -13.249 -122.146 1.00 59.16 177 CYS A CA 1
ATOM 1477 C C . CYS A 1 177 ? 61.657 -13.721 -123.381 1.00 59.16 177 CYS A C 1
ATOM 1479 O O . CYS A 1 177 ? 62.249 -14.077 -124.394 1.00 59.16 177 CYS A O 1
ATOM 1481 N N . ARG A 1 178 ? 60.315 -13.664 -123.366 1.00 56.22 178 ARG A N 1
ATOM 1482 C CA . ARG A 1 178 ? 59.497 -14.040 -124.542 1.00 56.22 178 ARG A CA 1
ATOM 1483 C C . ARG A 1 178 ? 59.748 -13.175 -125.781 1.00 56.22 178 ARG A C 1
ATOM 1485 O O . ARG A 1 178 ? 59.582 -13.676 -126.888 1.00 56.22 178 ARG A O 1
ATOM 1492 N N . LEU A 1 179 ? 60.120 -11.907 -125.612 1.00 58.16 179 LEU A N 1
ATOM 1493 C CA . LEU A 1 179 ? 60.514 -11.022 -126.711 1.00 58.16 179 LEU A CA 1
ATOM 1494 C C . LEU A 1 179 ? 61.929 -11.343 -127.217 1.00 58.16 179 LEU A C 1
ATOM 1496 O O . LEU A 1 179 ? 62.133 -11.343 -128.428 1.00 58.16 179 LEU A O 1
ATOM 1500 N N . GLN A 1 180 ? 62.868 -11.693 -126.331 1.00 54.81 180 GLN A N 1
ATOM 1501 C CA . GLN A 1 180 ? 64.228 -12.094 -126.714 1.00 54.81 180 GLN A CA 1
ATOM 1502 C C . GLN A 1 180 ? 64.284 -13.429 -127.481 1.00 54.81 180 GLN A C 1
ATOM 1504 O O . GLN A 1 180 ? 65.084 -13.563 -128.400 1.00 54.81 180 GLN A O 1
ATOM 1509 N N . TYR A 1 181 ? 63.405 -14.394 -127.190 1.00 53.47 181 TYR A N 1
ATOM 1510 C CA . TYR A 1 181 ? 63.366 -15.683 -127.906 1.00 53.47 181 TYR A CA 1
ATOM 1511 C C . TYR A 1 181 ? 62.475 -15.696 -129.169 1.00 53.47 181 TYR A C 1
ATOM 1513 O O . TYR A 1 181 ? 62.274 -16.757 -129.758 1.00 53.47 181 TYR A O 1
ATOM 1521 N N . ARG A 1 182 ? 61.928 -14.548 -129.610 1.00 49.19 182 ARG A N 1
ATOM 1522 C CA . ARG A 1 182 ? 61.064 -14.449 -130.811 1.00 49.19 182 ARG A CA 1
ATOM 1523 C C . ARG A 1 182 ? 61.777 -13.902 -132.059 1.00 49.19 182 ARG A C 1
ATOM 1525 O O . ARG A 1 182 ? 61.151 -13.834 -133.111 1.00 49.19 182 ARG A O 1
ATOM 1532 N N . THR A 1 183 ? 63.059 -13.541 -131.991 1.00 42.16 183 THR A N 1
ATOM 1533 C CA . THR A 1 183 ? 63.842 -13.093 -133.160 1.00 42.16 183 THR A CA 1
ATOM 1534 C C . THR A 1 183 ? 64.747 -14.214 -133.694 1.00 42.16 183 THR A C 1
ATOM 1536 O O . THR A 1 183 ? 65.731 -14.542 -133.030 1.00 42.16 183 THR A O 1
ATOM 1539 N N . PRO A 1 184 ? 64.474 -14.806 -134.876 1.00 45.09 184 PRO A N 1
ATOM 1540 C CA . PRO A 1 184 ? 65.405 -15.723 -135.531 1.00 45.09 184 PRO A CA 1
ATOM 1541 C C . PRO A 1 184 ? 66.553 -14.962 -136.203 1.00 45.09 184 PRO A C 1
ATOM 1543 O O . PRO A 1 184 ? 66.351 -13.918 -136.823 1.00 45.09 184 PRO A O 1
ATOM 1546 N N . SER A 1 185 ? 67.753 -15.520 -136.085 1.00 37.75 185 SER A N 1
ATOM 1547 C CA . SER A 1 185 ? 68.987 -15.069 -136.719 1.00 37.75 185 SER A CA 1
ATOM 1548 C C . SER A 1 185 ? 68.927 -15.142 -138.251 1.00 37.75 185 SER A C 1
ATOM 1550 O O . SER A 1 185 ? 68.526 -16.152 -138.825 1.00 37.75 185 SER A O 1
ATOM 1552 N N . ALA A 1 186 ? 69.415 -14.095 -138.919 1.00 39.66 186 ALA A N 1
ATOM 1553 C CA . ALA A 1 186 ? 69.825 -14.143 -140.320 1.00 39.66 186 ALA A CA 1
ATOM 1554 C C . ALA A 1 186 ? 71.119 -13.330 -140.491 1.00 39.66 186 ALA A C 1
ATOM 1556 O O . ALA A 1 186 ? 71.168 -12.135 -140.208 1.00 39.66 186 ALA A O 1
ATOM 1557 N N . GLN A 1 187 ? 72.181 -14.026 -140.891 1.00 42.06 187 GLN A N 1
ATOM 1558 C CA . GLN A 1 187 ? 73.500 -13.492 -141.236 1.00 42.06 187 GLN A CA 1
ATOM 1559 C C . GLN A 1 187 ? 73.481 -12.874 -142.646 1.00 42.06 187 GLN A C 1
ATOM 1561 O O . GLN A 1 187 ? 72.772 -13.399 -143.500 1.00 42.06 187 GLN A O 1
ATOM 1566 N N . MET A 1 188 ? 74.302 -11.838 -142.896 1.00 40.06 188 MET A N 1
ATOM 1567 C CA . MET A 1 188 ? 75.266 -11.717 -144.021 1.00 40.06 188 MET A CA 1
ATOM 1568 C C . MET A 1 188 ? 75.719 -10.256 -144.276 1.00 40.06 188 MET A C 1
ATOM 1570 O O . MET A 1 188 ? 74.974 -9.449 -144.811 1.00 40.06 188 MET A O 1
ATOM 1574 N N . ASN A 1 189 ? 76.969 -9.969 -143.884 1.00 42.06 189 ASN A N 1
ATOM 1575 C CA . ASN A 1 189 ? 78.121 -9.539 -144.702 1.00 42.06 189 ASN A CA 1
ATOM 1576 C C . ASN A 1 189 ? 78.136 -8.275 -145.608 1.00 42.06 189 ASN A C 1
ATOM 1578 O O . ASN A 1 189 ? 77.320 -8.133 -146.510 1.00 42.06 189 ASN A O 1
ATOM 1582 N N . LEU A 1 190 ? 79.287 -7.565 -145.480 1.00 42.41 190 LEU A N 1
ATOM 1583 C CA . LEU A 1 190 ? 80.048 -6.722 -146.449 1.00 42.41 190 LEU A CA 1
ATOM 1584 C C . LEU A 1 190 ? 79.565 -5.254 -146.608 1.00 42.41 190 LEU A C 1
ATOM 1586 O O . LEU A 1 190 ? 78.372 -5.012 -146.631 1.00 42.41 190 LEU A O 1
ATOM 1590 N N . THR A 1 191 ? 80.379 -4.186 -146.686 1.00 44.38 191 THR A N 1
ATOM 1591 C CA . THR A 1 191 ? 81.796 -3.954 -147.057 1.00 44.38 191 THR A CA 1
ATOM 1592 C C . THR A 1 191 ? 82.334 -2.617 -146.495 1.00 44.38 191 THR A C 1
ATOM 1594 O O . THR A 1 191 ? 81.594 -1.649 -146.360 1.00 44.38 191 THR A O 1
ATOM 1597 N N . LEU A 1 192 ? 83.654 -2.595 -146.270 1.00 46.19 192 LEU A N 1
ATOM 1598 C CA . LEU A 1 192 ? 84.648 -1.499 -146.268 1.00 46.19 192 LEU A CA 1
ATOM 1599 C C . LEU A 1 192 ? 84.234 -0.080 -146.728 1.00 46.19 192 LEU A C 1
ATOM 1601 O O . LEU A 1 192 ? 83.795 0.095 -147.858 1.00 46.19 192 LEU A O 1
ATOM 1605 N N 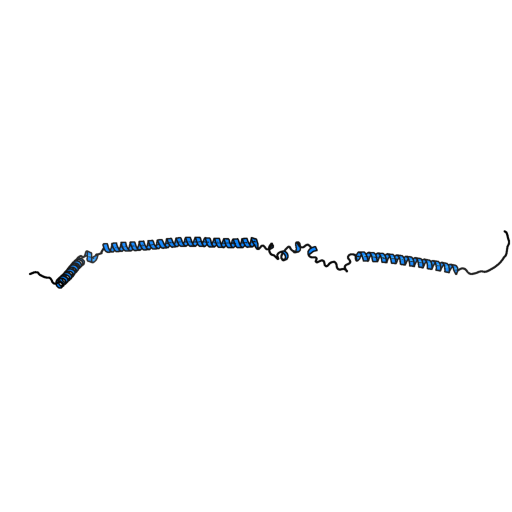. SER A 1 193 ? 84.606 0.932 -145.927 1.00 40.66 193 SER A N 1
ATOM 1606 C CA . SER A 1 193 ? 85.248 2.182 -146.389 1.00 40.66 193 SER A CA 1
ATOM 1607 C C . SER A 1 193 ? 85.794 2.987 -145.192 1.00 40.66 193 SER A C 1
ATOM 1609 O O . SER A 1 193 ? 85.044 3.614 -144.453 1.00 40.66 193 SER A O 1
ATOM 1611 N N . SER A 1 194 ? 87.116 2.969 -145.008 1.00 43.22 194 SER A N 1
ATOM 1612 C CA . SER A 1 194 ? 87.903 4.057 -144.380 1.00 43.22 194 SER A CA 1
ATOM 1613 C C . SER A 1 194 ? 88.101 5.175 -145.445 1.00 43.22 194 SER A C 1
ATOM 1615 O O . SER A 1 194 ? 87.812 4.860 -146.602 1.00 43.22 194 SER A O 1
ATOM 1617 N N . PRO A 1 195 ? 88.626 6.403 -145.194 1.00 56.66 195 PRO A N 1
ATOM 1618 C CA . PRO A 1 195 ? 89.511 6.777 -144.084 1.00 56.66 195 PRO A CA 1
ATOM 1619 C C . PRO A 1 195 ? 89.443 8.228 -143.537 1.00 56.66 195 PRO A C 1
ATOM 1621 O O . PRO A 1 195 ? 88.808 9.109 -144.098 1.00 56.66 195 PRO A O 1
ATOM 1624 N N . ALA A 1 196 ? 90.229 8.420 -142.467 1.00 40.94 196 ALA A N 1
ATOM 1625 C CA . ALA A 1 196 ? 91.076 9.577 -142.131 1.00 40.94 196 ALA A CA 1
ATOM 1626 C C . ALA A 1 196 ? 90.473 10.971 -141.861 1.00 40.94 196 ALA A C 1
ATOM 1628 O O . ALA A 1 196 ? 89.753 11.540 -142.672 1.00 40.94 196 ALA A O 1
ATOM 1629 N N . GLY A 1 197 ? 90.984 11.596 -140.791 1.00 40.50 197 GLY A N 1
ATOM 1630 C CA . GLY A 1 197 ? 91.173 13.047 -140.748 1.00 40.50 197 GLY A CA 1
ATOM 1631 C C . GLY A 1 197 ? 91.162 13.667 -139.352 1.00 40.50 197 GLY A C 1
ATOM 1632 O O . GLY A 1 197 ? 90.090 14.034 -138.900 1.00 40.50 197 GLY A O 1
ATOM 1633 N N . VAL A 1 198 ? 92.371 13.798 -138.780 1.00 46.00 198 VAL A N 1
ATOM 1634 C CA . VAL A 1 198 ? 92.893 14.860 -137.878 1.00 46.00 198 VAL A CA 1
ATOM 1635 C C . VAL A 1 198 ? 92.129 15.190 -136.593 1.00 46.00 198 VAL A C 1
ATOM 1637 O O . VAL A 1 198 ? 91.023 15.759 -136.661 1.00 46.00 198 VAL A O 1
#

Foldseek 3Di:
DDPPDDPVNVVVVVVVVVVVVVVVVVCVCVVPPCNVPPNDDPVVVVVVVVVVVVVVVVVVVVVVVVVVVVVVVVVVVVVVVVVVVVVVVVVVVVVVVVCVVAVDLCNDPCSCVVPPCNVVPDDPVNVPPPPPDDPPDDPCPVVVVVVVVVVVVVVVVVVVVVVVVVVVVVVVVVVVVVVVVPDDDDDDDDDDDDDDDD

Mean predicted aligned error: 16.99 Å